Protein AF-A0A371H6E3-F1 (afdb_monomer)

Foldseek 3Di:
DPVVVVCVVVVPPPPPVVVVVVVVQLVVQLVVPDDPPDPPSVVVSVVSVVCQQQPQDPVVRGGVVVVVVVVVVVVVVVVVVVVVVVVVVPPDPDDDDAQFWKWFWDPDFDPDVDDGDTDTDDTWGFHDADPVQWTWTADPVPRDIDIDGNVRIDGDDPDPPPPCPPDDDDDPDPPDDDDPDDDDDDDDDDDDD

Radius of gyration: 34.65 Å; Cα contacts (8 Å, |Δi|>4): 147; chains: 1; bounding box: 83×42×97 Å

Nearest PDB structures (foldseek):
  7nzd-assembly1_AAA  TM=5.958E-01  e=3.629E-02  Homo sapiens
  2fpf-assembly1_A  TM=6.663E-01  e=1.618E-01  Rattus norvegicus
  7nyk-assembly1_AAA  TM=6.370E-01  e=1.428E-01  Homo sapiens
  7nyn-assembly1_AAA  TM=6.239E-01  e=1.520E-01  Homo sapiens
  2fpe-assembly1_B  TM=6.341E-01  e=2.833E-01  Rattus norvegicus

Solvent-accessible surface area (backbone atoms only — not comparable to full-atom values): 12324 Å² total; per-residue (Å²): 141,62,77,70,66,78,54,48,63,71,73,65,66,54,58,69,65,58,57,52,52,49,52,54,51,52,50,54,48,42,62,72,70,53,54,98,89,57,89,58,58,76,68,47,45,58,54,39,54,49,51,58,32,64,37,70,37,81,95,74,77,44,20,63,49,56,53,53,53,51,53,52,49,53,51,50,51,53,50,53,49,52,54,48,53,54,49,61,71,63,59,78,83,77,84,82,55,72,71,39,45,27,24,39,58,55,82,78,76,75,93,55,104,57,81,94,72,88,48,66,46,73,74,24,33,28,68,44,78,47,97,88,46,39,33,30,35,28,37,82,89,74,70,50,72,51,79,42,55,52,86,48,48,41,83,54,76,83,71,87,70,77,77,82,64,87,88,73,92,76,81,81,76,80,76,76,82,77,79,82,75,78,79,84,82,83,76,84,81,80,82,90,130

Mean predicted aligned error: 18.15 Å

Secondary structure (DSSP, 8-state):
--HHHHSHHHHH-S-HHHHHHHHHHHHHHHHHH--TT---HHHHHHHHHHHHHHS-BTTTTB-HHHHHHHHHHHHHHHHHHHHHHHHHHH-------TT-EEEEE-------SS-----EEEEEEEEEE-TTSEEEEE-TTT--EEEEEGGGEEE----------TT--------PPPP-PPPP-PPPPPPP-

Sequence (193 aa):
MEWYIELLPLIILKPIGQAEVFNREIKKLLQKMANPNRNDWSRLLDDALWAHRTAYQTPLGMSPYQILCLEAYENFQIYKEKVKHFHDSRILRKEFKIGQKVLLFRSRLRLIASKLRSKWDEPFIVTNIFPYGVVEVRDEANNHMFKVNRHQLKPYHEVPILRLNEGKVEIIILMEPVILEDPPKEVPESPNA

InterPro domains:
  IPR012337 Ribonuclease H-like superfamily [SSF53098] (17-69)
  IPR036397 Ribonuclease H superfamily [G3DSA:3.30.420.10] (16-93)

Structure (mmCIF, N/CA/C/O backbone):
data_AF-A0A371H6E3-F1
#
_entry.id   AF-A0A371H6E3-F1
#
loop_
_atom_site.group_PDB
_atom_site.id
_atom_site.type_symbol
_atom_site.label_atom_id
_atom_site.label_alt_id
_atom_site.labe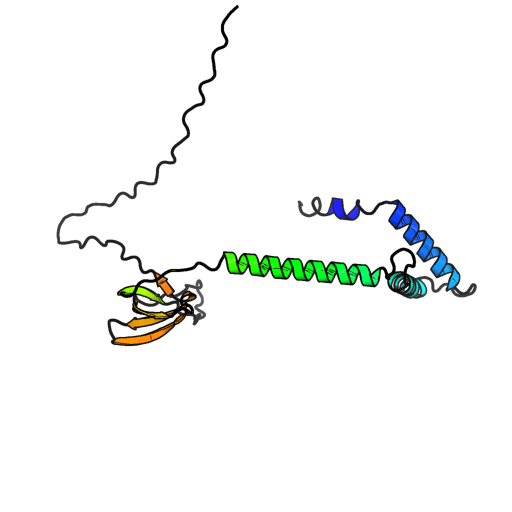l_comp_id
_atom_site.label_asym_id
_atom_site.label_entity_id
_atom_site.label_seq_id
_atom_site.pdbx_PDB_ins_code
_atom_site.Cartn_x
_atom_site.Cartn_y
_atom_site.Cartn_z
_atom_site.occupancy
_atom_site.B_iso_or_equiv
_atom_site.auth_seq_id
_atom_site.auth_comp_id
_atom_site.auth_asym_id
_atom_site.auth_atom_id
_atom_site.pdbx_PDB_model_num
ATOM 1 N N . MET A 1 1 ? 8.483 26.664 -6.022 1.00 42.75 1 MET A N 1
ATOM 2 C CA . MET A 1 1 ? 9.480 26.260 -7.039 1.00 42.75 1 MET A CA 1
ATOM 3 C C . MET A 1 1 ? 10.533 25.381 -6.365 1.00 42.75 1 MET A C 1
ATOM 5 O O . MET A 1 1 ? 11.704 25.713 -6.383 1.00 42.75 1 MET A O 1
ATOM 9 N N . GLU A 1 2 ? 10.116 24.283 -5.726 1.00 40.44 2 GLU A N 1
ATOM 10 C CA . GLU A 1 2 ? 11.026 23.413 -4.945 1.00 40.44 2 GLU A CA 1
ATOM 11 C C . GLU A 1 2 ? 10.972 21.948 -5.410 1.00 40.44 2 GLU A C 1
ATOM 13 O O . GLU A 1 2 ? 11.951 21.224 -5.302 1.00 40.44 2 GLU A O 1
ATOM 18 N N . TRP A 1 3 ? 9.901 21.548 -6.102 1.00 35.22 3 TRP A N 1
ATOM 19 C CA . TRP A 1 3 ? 9.760 20.217 -6.706 1.00 35.22 3 TRP A CA 1
ATOM 20 C C . TRP A 1 3 ? 10.722 19.932 -7.873 1.00 35.22 3 TRP A C 1
ATOM 22 O O . TRP A 1 3 ? 10.928 18.778 -8.233 1.00 35.22 3 TRP A O 1
ATOM 32 N N . TYR A 1 4 ? 11.322 20.964 -8.477 1.00 36.75 4 TYR A N 1
ATOM 33 C CA . TYR A 1 4 ? 12.240 20.790 -9.612 1.00 36.75 4 TYR A CA 1
ATOM 34 C C . TYR A 1 4 ? 13.654 20.370 -9.169 1.00 36.75 4 TYR A C 1
ATOM 36 O O . TYR A 1 4 ? 14.405 19.827 -9.973 1.00 36.75 4 TYR A O 1
ATOM 44 N N . ILE A 1 5 ? 14.013 20.577 -7.894 1.00 49.16 5 ILE A N 1
ATOM 45 C CA . ILE A 1 5 ? 15.354 20.272 -7.368 1.00 49.16 5 ILE A CA 1
ATOM 46 C C . ILE A 1 5 ? 15.449 18.827 -6.846 1.00 49.16 5 ILE A C 1
ATOM 48 O O . ILE A 1 5 ? 16.497 18.204 -6.995 1.00 49.16 5 ILE A O 1
ATOM 52 N N . GLU A 1 6 ? 14.356 18.231 -6.354 1.00 47.38 6 GLU A N 1
ATOM 53 C CA . GLU A 1 6 ? 14.361 16.846 -5.840 1.00 47.38 6 GLU A CA 1
ATOM 54 C C . GLU A 1 6 ? 14.363 15.758 -6.931 1.00 47.38 6 GLU A C 1
ATOM 56 O O . GLU A 1 6 ? 14.744 14.620 -6.664 1.00 47.38 6 GLU A O 1
ATOM 61 N N . LEU A 1 7 ? 14.000 16.090 -8.176 1.00 45.84 7 LEU A N 1
ATOM 62 C CA . LEU A 1 7 ? 13.995 15.139 -9.303 1.00 45.84 7 LEU A CA 1
ATOM 63 C C . LEU A 1 7 ? 15.216 15.260 -10.232 1.00 45.84 7 LEU A C 1
ATOM 65 O O . LEU A 1 7 ? 15.456 14.375 -11.055 1.00 45.84 7 LEU A O 1
ATOM 69 N N . LEU A 1 8 ? 16.025 16.313 -10.082 1.00 46.25 8 LEU A N 1
ATOM 70 C CA . LEU A 1 8 ? 17.258 16.523 -10.851 1.00 46.25 8 LEU A CA 1
ATOM 71 C C . LEU A 1 8 ? 18.334 15.427 -10.658 1.00 46.25 8 LEU A C 1
ATOM 73 O O . LEU A 1 8 ? 18.997 15.090 -11.644 1.00 46.25 8 LEU A O 1
ATOM 77 N N . PRO A 1 9 ? 18.491 14.789 -9.480 1.00 43.97 9 PRO A N 1
ATOM 78 C CA . PRO A 1 9 ? 19.454 13.700 -9.315 1.00 43.97 9 PRO A CA 1
ATOM 79 C C . PRO A 1 9 ? 19.118 12.452 -10.143 1.00 43.97 9 PRO A C 1
ATOM 81 O O . PRO A 1 9 ? 20.028 11.755 -10.579 1.00 43.97 9 PRO A O 1
ATOM 84 N N . LEU A 1 10 ? 17.836 12.179 -10.419 1.00 42.72 10 LEU A N 1
ATOM 85 C CA . LEU A 1 10 ? 17.410 10.980 -11.157 1.00 42.72 10 LEU A CA 1
ATOM 86 C C . LEU A 1 10 ? 17.619 11.089 -12.674 1.00 42.72 10 LEU A C 1
ATOM 88 O O . LEU A 1 10 ? 17.779 10.071 -13.343 1.00 42.72 10 LEU A O 1
ATOM 92 N N . ILE A 1 11 ? 17.671 12.305 -13.223 1.00 46.91 11 ILE A N 1
ATOM 93 C CA . ILE A 1 11 ? 17.929 12.524 -14.657 1.00 46.91 11 ILE A CA 1
ATOM 94 C C . ILE A 1 11 ? 19.441 12.537 -14.950 1.00 46.91 11 ILE A C 1
ATOM 96 O O . ILE A 1 11 ? 19.859 12.131 -16.033 1.00 46.91 11 ILE A O 1
ATOM 100 N N . ILE A 1 12 ? 20.271 12.932 -13.974 1.00 43.47 12 ILE A N 1
ATOM 101 C CA . ILE A 1 12 ? 21.736 13.033 -14.120 1.00 43.47 12 ILE A CA 1
ATOM 102 C C . ILE A 1 12 ? 22.462 11.722 -13.740 1.00 43.47 12 ILE A C 1
ATOM 104 O O . ILE A 1 12 ? 23.570 11.479 -14.213 1.00 43.47 12 ILE A O 1
ATOM 108 N N . LEU A 1 13 ? 21.842 10.823 -12.963 1.00 46.59 13 LEU A N 1
ATOM 109 C CA . LEU A 1 13 ? 22.439 9.538 -12.547 1.00 46.59 13 LEU A CA 1
ATOM 110 C C . LEU A 1 13 ? 22.361 8.403 -13.576 1.00 46.59 13 LEU A C 1
ATOM 112 O O . LEU A 1 13 ? 22.720 7.268 -13.261 1.00 46.59 13 LEU A O 1
ATOM 116 N N . LYS A 1 14 ? 21.949 8.664 -14.819 1.00 54.19 14 LYS A N 1
ATOM 117 C CA . LYS A 1 14 ? 22.221 7.702 -15.889 1.00 54.19 14 LYS A CA 1
ATOM 118 C C . LYS A 1 14 ? 23.691 7.885 -16.278 1.00 54.19 14 LYS A C 1
ATOM 120 O O . LYS A 1 14 ? 24.030 8.974 -16.738 1.00 54.19 14 LYS A O 1
ATOM 125 N N . PRO A 1 15 ? 24.580 6.884 -16.106 1.00 60.12 15 PRO A N 1
ATOM 126 C CA . PRO A 1 15 ? 25.972 7.041 -16.509 1.00 60.12 15 PRO A CA 1
ATOM 127 C C . PRO A 1 15 ? 25.988 7.469 -17.974 1.00 60.12 15 PRO A C 1
ATOM 129 O O . PRO A 1 15 ? 25.375 6.795 -18.802 1.00 60.12 15 PRO A O 1
ATOM 132 N N . ILE A 1 16 ? 26.644 8.583 -18.297 1.00 63.16 16 ILE A N 1
ATOM 133 C CA . ILE A 1 16 ? 26.666 9.160 -19.654 1.00 63.16 16 ILE A CA 1
ATOM 134 C C . ILE A 1 16 ? 27.018 8.087 -20.704 1.00 63.16 16 ILE A C 1
ATOM 136 O O . ILE A 1 16 ? 26.371 7.993 -21.748 1.00 63.16 16 ILE A O 1
ATOM 140 N N . GLY A 1 17 ? 27.918 7.162 -20.354 1.00 75.12 17 GLY A N 1
ATOM 141 C CA . GLY A 1 17 ? 28.285 6.023 -21.198 1.00 75.12 17 GLY A CA 1
ATOM 142 C C . GLY A 1 17 ? 27.145 5.043 -21.521 1.00 75.12 17 GLY A C 1
ATOM 143 O O . GLY A 1 17 ? 27.135 4.464 -22.601 1.00 75.12 17 GLY A O 1
ATOM 144 N N . GLN A 1 18 ? 26.145 4.869 -20.652 1.00 73.75 18 GLN A N 1
ATOM 145 C CA . GLN A 1 18 ? 24.987 4.004 -20.933 1.00 73.75 18 GLN A CA 1
ATOM 146 C C . GLN A 1 18 ? 24.097 4.594 -22.034 1.00 73.75 18 GLN A C 1
ATOM 148 O O . GLN A 1 18 ? 23.620 3.869 -22.907 1.00 73.75 18 GLN A O 1
ATOM 153 N N . ALA A 1 19 ? 23.892 5.915 -22.025 1.00 76.75 19 ALA A N 1
ATOM 154 C CA . ALA A 1 19 ? 23.144 6.598 -23.079 1.00 76.75 19 ALA A CA 1
ATOM 155 C C . ALA A 1 19 ? 23.901 6.564 -24.418 1.00 76.75 19 ALA A C 1
ATOM 157 O O . ALA A 1 19 ? 23.299 6.321 -25.463 1.00 76.75 19 ALA A O 1
ATOM 158 N N . GLU A 1 20 ? 25.225 6.730 -24.392 1.00 83.31 20 GLU A N 1
ATOM 159 C CA . GLU A 1 20 ? 26.077 6.621 -25.582 1.00 83.31 20 GLU A CA 1
ATOM 160 C C . GLU A 1 20 ? 26.064 5.211 -26.191 1.00 83.31 20 GLU A C 1
ATOM 162 O O . GLU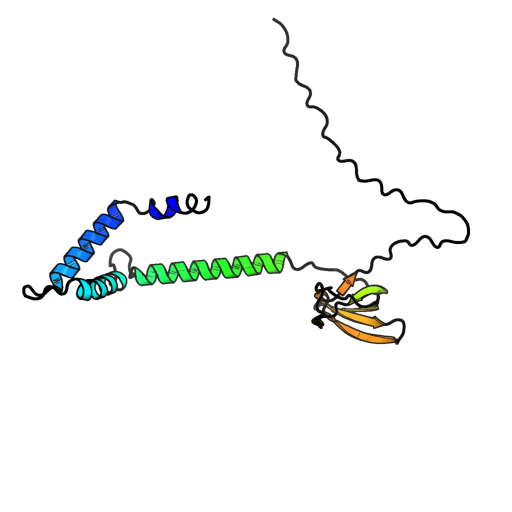 A 1 20 ? 25.922 5.057 -27.410 1.00 83.31 20 GLU A O 1
ATOM 167 N N . VAL A 1 21 ? 26.162 4.169 -25.357 1.00 82.38 21 VAL A N 1
ATOM 168 C CA . VAL A 1 21 ? 26.091 2.767 -25.798 1.00 82.38 21 VAL A CA 1
ATOM 169 C C . VAL A 1 21 ? 24.724 2.459 -26.406 1.00 82.38 21 VAL A C 1
ATOM 171 O O . VAL A 1 21 ? 24.672 1.918 -27.513 1.00 82.38 21 VAL A O 1
ATOM 174 N N . PHE A 1 22 ? 23.638 2.879 -25.752 1.00 82.62 22 PHE A N 1
ATOM 175 C CA . PHE A 1 22 ? 22.279 2.730 -26.271 1.00 82.62 22 PHE A CA 1
ATOM 176 C C . PHE A 1 22 ? 22.109 3.415 -27.635 1.00 82.62 22 PHE A C 1
ATOM 178 O O . PHE A 1 22 ? 21.660 2.791 -28.595 1.00 82.62 22 PHE A O 1
ATOM 185 N N . ASN A 1 23 ? 22.554 4.667 -27.771 1.00 85.38 23 ASN A N 1
ATOM 186 C CA . ASN A 1 23 ? 22.469 5.407 -29.033 1.00 85.38 23 ASN A CA 1
ATOM 187 C C . ASN A 1 23 ? 23.247 4.711 -30.161 1.00 85.38 23 ASN A C 1
ATOM 189 O O . ASN A 1 23 ? 22.785 4.651 -31.304 1.00 85.38 23 ASN A O 1
ATOM 193 N N . ARG A 1 24 ? 24.414 4.136 -29.850 1.00 86.88 24 ARG A N 1
ATOM 194 C CA . ARG A 1 24 ? 25.214 3.357 -30.805 1.00 86.88 24 ARG A CA 1
ATOM 195 C C . ARG A 1 24 ? 24.507 2.070 -31.239 1.00 86.88 24 ARG A C 1
ATOM 197 O O . ARG A 1 24 ? 24.601 1.701 -32.409 1.00 86.88 24 ARG A O 1
ATOM 204 N N . GLU A 1 25 ? 23.826 1.383 -30.329 1.00 86.44 25 GLU A N 1
ATOM 205 C CA . GLU A 1 25 ? 23.063 0.163 -30.624 1.00 86.44 25 GLU A CA 1
ATOM 206 C C . GLU A 1 25 ? 21.832 0.448 -31.483 1.00 86.44 25 GLU A C 1
ATOM 208 O O . GLU A 1 25 ? 21.652 -0.198 -32.518 1.00 86.44 25 GLU A O 1
ATOM 213 N N . ILE A 1 26 ? 21.047 1.467 -31.125 1.00 85.12 26 ILE A N 1
ATOM 214 C CA . ILE A 1 26 ? 19.881 1.892 -31.907 1.00 85.12 26 ILE A CA 1
ATOM 215 C C . ILE A 1 26 ? 20.302 2.336 -33.310 1.00 85.12 26 ILE A C 1
ATOM 217 O O . ILE A 1 26 ? 19.687 1.922 -34.290 1.00 85.12 26 ILE A O 1
ATOM 221 N N . LYS A 1 27 ? 21.405 3.084 -33.447 1.00 85.12 27 LYS A N 1
ATOM 222 C CA . LYS A 1 27 ? 21.941 3.473 -34.761 1.00 85.12 27 LYS A CA 1
ATOM 223 C C . LYS A 1 27 ? 22.299 2.260 -35.626 1.00 85.12 27 LYS A C 1
ATOM 225 O O . LYS A 1 27 ? 21.951 2.235 -36.803 1.00 85.12 27 LYS A O 1
ATOM 230 N N . LYS A 1 28 ? 22.964 1.247 -35.057 1.00 87.69 28 LYS A N 1
ATOM 231 C CA . LYS A 1 28 ? 23.302 0.003 -35.776 1.00 87.69 28 LYS A CA 1
ATOM 232 C C . LYS A 1 28 ? 22.054 -0.766 -36.204 1.00 87.69 28 LYS A C 1
ATOM 234 O O . LYS A 1 28 ? 22.026 -1.324 -37.296 1.00 87.69 28 LYS A O 1
ATOM 239 N N . LEU A 1 29 ? 21.039 -0.814 -35.345 1.00 86.69 29 LEU A N 1
ATOM 240 C CA . LEU A 1 29 ? 19.787 -1.509 -35.622 1.00 86.69 29 LEU A CA 1
ATOM 241 C C . LEU A 1 29 ? 18.997 -0.804 -36.734 1.00 86.69 29 LEU A C 1
ATOM 243 O O . LEU A 1 29 ? 18.584 -1.445 -37.696 1.00 86.69 29 LEU A O 1
ATOM 247 N N . LEU A 1 30 ? 18.895 0.523 -36.662 1.00 83.94 30 LEU A N 1
ATOM 248 C CA . LEU A 1 30 ? 18.299 1.357 -37.704 1.00 83.94 30 LEU A CA 1
ATOM 249 C C . LEU A 1 30 ? 19.007 1.191 -39.051 1.00 83.94 30 LEU A C 1
ATOM 251 O O . LEU A 1 30 ? 18.343 1.016 -40.064 1.00 83.94 30 LEU A O 1
ATOM 255 N N . GLN A 1 31 ? 20.341 1.170 -39.072 1.00 85.19 31 GLN A N 1
ATOM 256 C CA . GLN A 1 31 ? 21.114 0.935 -40.297 1.00 85.19 31 GLN A CA 1
ATOM 257 C C . GLN A 1 31 ? 20.862 -0.445 -40.923 1.00 85.19 31 GLN A C 1
ATOM 259 O O . GLN A 1 31 ? 20.949 -0.573 -42.138 1.00 85.19 31 GLN A O 1
ATOM 264 N N . LYS A 1 32 ? 20.552 -1.471 -40.119 1.00 84.81 32 LYS A N 1
ATOM 265 C CA . LYS A 1 32 ? 20.219 -2.814 -40.624 1.00 84.81 32 LYS A CA 1
ATOM 266 C C . LYS A 1 32 ? 18.808 -2.906 -41.206 1.00 84.81 32 LYS A C 1
ATOM 268 O O . LYS A 1 32 ? 18.581 -3.729 -42.084 1.00 84.81 32 LYS A O 1
ATOM 273 N N . MET A 1 33 ? 17.870 -2.113 -40.693 1.00 80.56 33 MET A N 1
ATOM 274 C CA . MET A 1 33 ? 16.459 -2.148 -41.103 1.00 80.56 33 MET A CA 1
ATOM 275 C C . MET A 1 33 ? 16.121 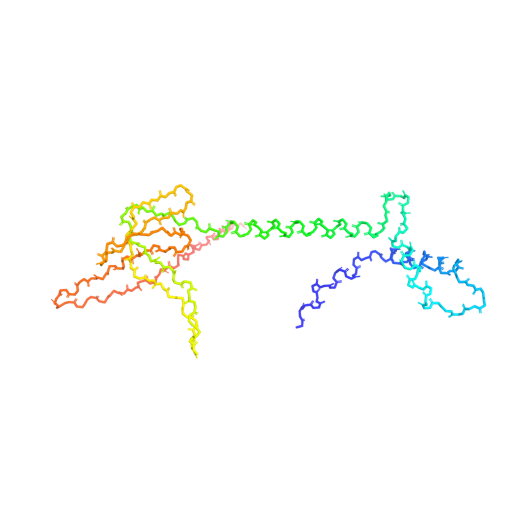-1.105 -42.171 1.00 80.56 33 MET A C 1
ATOM 277 O O . MET A 1 33 ? 15.141 -1.259 -42.898 1.00 80.56 33 MET A O 1
ATOM 281 N N . ALA A 1 34 ? 16.924 -0.048 -42.285 1.00 77.19 34 ALA A N 1
ATOM 282 C CA . ALA A 1 34 ? 16.756 0.975 -43.300 1.00 77.19 34 ALA A CA 1
ATOM 283 C C . ALA A 1 34 ? 17.146 0.445 -44.685 1.00 77.19 34 ALA A C 1
ATOM 285 O O . ALA A 1 34 ? 18.268 -0.002 -44.919 1.00 77.19 34 ALA A O 1
ATOM 286 N N . ASN A 1 35 ? 16.206 0.532 -45.623 1.00 68.56 35 ASN A N 1
ATOM 287 C CA . ASN A 1 35 ? 16.466 0.293 -47.036 1.00 68.56 35 ASN A CA 1
ATOM 288 C C . ASN A 1 35 ? 17.171 1.534 -47.628 1.00 68.56 35 ASN A C 1
ATOM 290 O O . ASN A 1 35 ? 16.691 2.644 -47.386 1.00 68.56 35 ASN A O 1
ATOM 294 N N . PRO A 1 36 ? 18.248 1.390 -48.427 1.00 63.28 36 PRO A N 1
ATOM 295 C CA . PRO A 1 36 ? 18.984 2.517 -49.011 1.00 63.28 36 PRO A CA 1
ATOM 296 C C . PRO A 1 36 ? 18.137 3.534 -49.800 1.00 63.28 36 PRO A C 1
ATOM 298 O O . PRO A 1 36 ? 18.599 4.650 -50.006 1.00 63.28 36 PRO A O 1
ATOM 301 N N . ASN A 1 37 ? 16.914 3.187 -50.225 1.00 61.03 37 ASN A N 1
ATOM 302 C CA . ASN A 1 37 ? 16.070 4.043 -51.069 1.00 61.03 37 ASN A CA 1
ATOM 303 C C . ASN A 1 37 ? 14.817 4.633 -50.372 1.00 61.03 37 ASN A C 1
ATOM 305 O O . ASN A 1 37 ? 13.959 5.206 -51.042 1.00 61.03 37 ASN A O 1
ATOM 309 N N . ARG A 1 38 ? 14.654 4.486 -49.044 1.00 61.00 38 ARG A N 1
ATOM 310 C CA . ARG A 1 38 ? 13.501 5.037 -48.291 1.00 61.00 38 ARG A CA 1
ATOM 311 C C . ARG A 1 38 ? 13.935 5.770 -47.021 1.00 61.00 38 ARG A C 1
ATOM 313 O O . ARG A 1 38 ? 14.524 5.175 -46.128 1.00 61.00 38 ARG A O 1
ATOM 320 N N . ASN A 1 39 ? 13.555 7.042 -46.909 1.00 63.12 39 ASN A N 1
ATOM 321 C CA . ASN A 1 39 ? 13.905 7.942 -45.800 1.00 63.12 39 ASN A CA 1
ATOM 322 C C . ASN A 1 39 ? 12.888 7.943 -44.635 1.00 63.12 39 ASN A C 1
ATOM 324 O O . ASN A 1 39 ? 12.741 8.938 -43.928 1.00 63.12 39 ASN A O 1
ATOM 328 N N . ASP A 1 40 ? 12.215 6.820 -44.379 1.00 73.38 40 ASP A N 1
ATOM 329 C CA . ASP A 1 40 ? 11.172 6.706 -43.345 1.00 73.38 40 ASP A CA 1
ATOM 330 C C . ASP A 1 40 ? 11.754 6.395 -41.943 1.00 73.38 40 ASP A C 1
ATOM 332 O O . ASP A 1 40 ? 11.247 5.542 -41.211 1.00 73.38 40 ASP A O 1
ATOM 336 N N . TRP A 1 41 ? 12.829 7.088 -41.545 1.00 76.69 41 TRP A N 1
ATOM 337 C CA . TRP A 1 41 ? 13.561 6.841 -40.290 1.00 76.69 41 TRP A CA 1
ATOM 338 C C . TRP A 1 41 ? 12.685 6.943 -39.040 1.00 76.69 41 TRP A C 1
ATOM 340 O O . TRP A 1 41 ? 12.890 6.197 -38.088 1.00 76.69 41 TRP A O 1
ATOM 350 N N . SER A 1 42 ? 11.688 7.834 -39.052 1.00 80.19 42 SER A N 1
ATOM 351 C CA . SER A 1 42 ? 10.770 8.002 -37.922 1.00 80.19 42 SER A CA 1
ATOM 352 C C . SER A 1 42 ? 9.912 6.763 -37.679 1.00 80.19 42 SER A C 1
ATOM 354 O O . SER A 1 42 ? 9.646 6.446 -36.529 1.00 80.19 42 SER A O 1
ATOM 356 N N . ARG A 1 43 ? 9.489 6.057 -38.737 1.00 81.38 43 ARG A N 1
ATOM 357 C CA . ARG A 1 43 ? 8.652 4.850 -38.606 1.00 81.38 43 ARG A CA 1
ATOM 358 C C . ARG A 1 43 ? 9.485 3.655 -38.149 1.00 81.38 43 ARG A C 1
ATOM 360 O O . ARG A 1 43 ? 9.035 2.866 -37.333 1.00 81.38 43 ARG A O 1
ATOM 367 N N . LEU A 1 44 ? 10.724 3.577 -38.630 1.00 83.00 44 LEU A N 1
ATOM 368 C CA . LEU A 1 44 ? 11.681 2.539 -38.244 1.00 83.00 44 LEU A CA 1
ATOM 369 C C . LEU A 1 44 ? 12.225 2.723 -36.821 1.00 83.00 44 LEU A C 1
ATOM 371 O O . LEU A 1 44 ? 12.723 1.763 -36.237 1.00 83.00 44 LEU A O 1
ATOM 375 N N . LEU A 1 45 ? 12.161 3.937 -36.265 1.00 84.50 45 LEU A N 1
ATOM 376 C CA . LEU A 1 45 ? 12.616 4.214 -34.905 1.00 84.50 45 LEU A CA 1
ATOM 377 C C . LEU A 1 45 ? 11.764 3.492 -33.864 1.00 84.50 45 LEU A C 1
ATOM 379 O O . LEU A 1 45 ? 12.332 2.883 -32.960 1.00 84.50 45 LEU A O 1
ATOM 383 N N . ASP A 1 46 ? 10.441 3.504 -34.011 1.00 84.81 46 ASP A N 1
ATOM 384 C CA . ASP A 1 46 ? 9.545 2.799 -33.091 1.00 84.81 46 ASP A CA 1
ATOM 385 C C . ASP A 1 46 ? 9.794 1.285 -33.127 1.00 84.81 46 ASP A C 1
ATOM 387 O O . ASP A 1 46 ? 9.968 0.659 -32.077 1.00 84.81 46 ASP A O 1
ATOM 391 N N . ASP A 1 47 ? 9.938 0.717 -34.328 1.00 86.25 47 ASP A N 1
ATOM 392 C CA . ASP A 1 47 ? 10.260 -0.700 -34.524 1.00 86.25 47 ASP A CA 1
ATOM 393 C C . ASP A 1 47 ? 11.641 -1.061 -33.946 1.00 86.25 47 ASP A C 1
ATOM 395 O O . ASP A 1 47 ? 11.801 -2.096 -33.296 1.00 86.25 47 ASP A O 1
ATOM 399 N N . ALA A 1 48 ? 12.644 -0.192 -34.116 1.00 86.81 48 ALA A N 1
ATOM 400 C CA . ALA A 1 48 ? 13.984 -0.380 -33.559 1.00 86.81 48 ALA A CA 1
ATOM 401 C C . ALA A 1 48 ? 14.001 -0.324 -32.033 1.00 86.81 48 ALA A C 1
ATOM 403 O O . ALA A 1 48 ? 14.656 -1.141 -31.384 1.00 86.81 48 ALA A O 1
ATOM 404 N N . LEU A 1 49 ? 13.281 0.632 -31.451 1.00 88.06 49 LEU A N 1
ATOM 405 C CA . LEU A 1 49 ? 13.158 0.759 -30.006 1.00 88.06 49 LEU A CA 1
ATOM 406 C C . LEU A 1 49 ? 12.427 -0.446 -29.416 1.00 88.06 49 LEU A C 1
ATOM 408 O O . LEU A 1 49 ? 12.857 -0.963 -28.385 1.00 88.06 49 LEU A O 1
ATOM 412 N N . TRP A 1 50 ? 11.360 -0.916 -30.065 1.00 88.19 50 TRP A N 1
ATOM 413 C CA . TRP A 1 50 ? 10.650 -2.120 -29.645 1.00 88.19 50 TRP A CA 1
ATOM 414 C C . TRP A 1 50 ? 11.555 -3.350 -29.710 1.00 88.19 50 TRP A C 1
ATOM 416 O O . TRP A 1 50 ? 11.736 -4.028 -28.699 1.00 88.19 50 TRP A O 1
ATOM 426 N N . ALA A 1 51 ? 12.205 -3.578 -30.853 1.00 88.44 51 ALA A N 1
ATOM 427 C CA . ALA A 1 51 ? 13.118 -4.696 -31.045 1.00 88.44 51 ALA A CA 1
ATOM 428 C C . ALA A 1 51 ? 14.267 -4.687 -30.027 1.00 88.44 51 ALA A C 1
ATOM 430 O O . ALA A 1 51 ? 14.577 -5.733 -29.468 1.00 88.44 51 ALA A O 1
ATOM 431 N N . HIS A 1 52 ? 14.867 -3.528 -29.729 1.00 86.88 52 HIS A N 1
ATOM 432 C CA . HIS A 1 52 ? 15.905 -3.409 -28.697 1.00 86.88 52 HIS A CA 1
ATOM 433 C C . HIS A 1 52 ? 15.381 -3.751 -27.296 1.00 86.88 52 HIS A C 1
ATOM 435 O O . HIS A 1 52 ? 16.021 -4.506 -26.566 1.00 86.88 52 HIS A O 1
ATOM 441 N N . ARG A 1 53 ? 14.191 -3.251 -26.935 1.00 86.94 53 ARG A N 1
ATOM 442 C CA . ARG A 1 53 ? 13.570 -3.488 -25.621 1.00 86.94 53 ARG A CA 1
ATOM 443 C C . ARG A 1 53 ? 13.188 -4.947 -25.398 1.00 86.94 53 ARG A C 1
ATOM 445 O O . ARG A 1 53 ? 13.287 -5.427 -24.270 1.00 86.94 53 ARG A O 1
ATOM 452 N N . THR A 1 54 ? 12.731 -5.640 -26.438 1.00 87.69 54 THR A N 1
ATOM 453 C CA . THR A 1 54 ? 12.302 -7.042 -26.345 1.00 87.69 54 THR A CA 1
ATOM 454 C C . THR A 1 54 ? 13.403 -8.035 -26.696 1.00 87.69 54 THR A C 1
ATOM 456 O O . THR A 1 54 ? 13.253 -9.219 -26.402 1.00 87.69 54 THR A O 1
ATOM 459 N N . ALA A 1 55 ? 14.501 -7.585 -27.309 1.00 88.38 55 ALA A N 1
ATOM 460 C CA . ALA A 1 55 ? 15.635 -8.440 -27.621 1.00 88.38 55 ALA A CA 1
ATOM 461 C C . ALA A 1 55 ? 16.242 -9.009 -26.340 1.00 88.38 55 ALA A C 1
ATOM 463 O O . ALA A 1 55 ? 16.512 -8.300 -25.369 1.00 88.38 55 ALA A O 1
ATOM 464 N N . TYR A 1 56 ? 16.475 -10.314 -26.365 1.00 79.25 56 TYR A N 1
ATOM 465 C CA . TYR A 1 56 ? 17.129 -11.005 -25.275 1.00 79.25 56 TYR A CA 1
ATOM 466 C C . TYR A 1 56 ? 18.600 -10.603 -25.231 1.00 79.25 56 TYR A C 1
ATOM 468 O O . TYR A 1 56 ? 19.321 -10.747 -26.221 1.00 79.25 56 TYR A O 1
ATOM 476 N N . GLN A 1 57 ? 19.057 -10.098 -24.091 1.00 81.06 57 GLN A N 1
ATOM 477 C CA . GLN A 1 57 ? 20.462 -9.774 -23.908 1.00 81.06 57 GLN A CA 1
ATOM 478 C C . GLN A 1 57 ? 21.170 -10.982 -23.303 1.00 81.06 57 GLN A C 1
ATOM 480 O O . GLN A 1 57 ? 20.999 -11.298 -22.129 1.00 81.06 57 GLN A O 1
ATOM 485 N N . THR A 1 58 ? 21.996 -11.654 -24.108 1.00 69.75 58 THR A N 1
ATOM 486 C CA . THR A 1 58 ? 22.785 -12.831 -23.702 1.00 69.75 58 THR A CA 1
ATOM 487 C C . THR A 1 58 ? 23.594 -12.635 -22.410 1.00 69.75 58 THR A C 1
ATOM 489 O O . THR A 1 58 ? 23.628 -13.574 -21.620 1.00 69.75 58 THR A O 1
ATOM 492 N N . PRO A 1 59 ? 24.198 -11.458 -22.127 1.00 78.12 59 PRO A N 1
ATOM 493 C CA . PRO A 1 59 ? 24.934 -11.247 -20.876 1.00 78.12 59 PRO A CA 1
ATOM 494 C C . PRO A 1 59 ? 24.050 -11.212 -19.623 1.00 78.12 59 PRO A C 1
ATOM 496 O O . PRO A 1 59 ? 24.527 -11.539 -18.542 1.00 78.12 59 PRO A O 1
ATOM 499 N N . LEU A 1 60 ? 22.786 -10.797 -19.758 1.00 74.25 60 LEU A N 1
ATOM 500 C CA . LEU A 1 60 ? 21.848 -10.629 -18.641 1.00 74.25 60 LEU A CA 1
ATOM 501 C C . LEU A 1 60 ? 20.822 -11.763 -18.546 1.00 74.25 60 LEU A C 1
ATOM 503 O O . LEU A 1 60 ? 20.102 -11.854 -17.559 1.00 74.25 60 LEU A O 1
ATOM 507 N N . GLY A 1 61 ? 20.728 -12.617 -19.568 1.00 85.44 61 GLY A N 1
ATOM 508 C CA . GLY A 1 61 ? 19.756 -13.706 -19.602 1.00 85.44 61 GLY A CA 1
ATOM 509 C C . GLY A 1 61 ? 18.297 -13.234 -19.598 1.00 85.44 61 GLY A C 1
ATOM 510 O O . GLY A 1 61 ? 17.423 -14.009 -19.235 1.00 85.44 61 GLY A O 1
ATOM 511 N N . MET A 1 62 ? 18.022 -11.976 -19.960 1.00 86.94 62 MET A N 1
ATOM 512 C CA . MET A 1 62 ? 16.677 -11.391 -20.042 1.00 86.94 62 MET A CA 1
ATOM 513 C C . MET A 1 62 ? 16.660 -10.236 -21.048 1.00 86.94 62 MET A C 1
ATOM 515 O O . MET A 1 62 ? 17.710 -9.730 -21.455 1.00 86.94 62 MET A O 1
ATOM 519 N N . SER A 1 63 ? 15.467 -9.805 -21.459 1.00 89.81 63 SER A N 1
ATOM 520 C CA . SER A 1 63 ? 15.302 -8.562 -22.217 1.00 89.81 63 SER A CA 1
ATOM 521 C C . SER A 1 63 ? 15.178 -7.341 -21.291 1.00 89.81 63 SER A C 1
ATOM 523 O O . SER A 1 63 ? 14.663 -7.464 -20.176 1.00 89.81 63 SER A O 1
ATOM 525 N N . PRO A 1 64 ? 15.584 -6.137 -21.739 1.00 87.69 64 PRO A N 1
ATOM 526 C CA . PRO A 1 64 ? 15.392 -4.904 -20.973 1.00 87.69 64 PRO A CA 1
ATOM 527 C C . PRO A 1 64 ? 13.941 -4.681 -20.526 1.00 87.69 64 PRO A C 1
ATOM 529 O O . PRO A 1 64 ? 13.698 -4.214 -19.417 1.00 87.69 64 PRO A O 1
ATOM 532 N N . TYR A 1 65 ? 12.967 -5.052 -21.364 1.00 86.88 65 TYR A N 1
ATOM 533 C CA . TYR A 1 65 ? 11.547 -4.989 -21.017 1.00 86.88 65 TYR A CA 1
ATOM 534 C C . TYR A 1 65 ? 11.196 -5.894 -19.827 1.00 86.88 65 TYR A C 1
ATOM 536 O O . TYR A 1 65 ? 10.499 -5.459 -18.914 1.00 86.88 65 TYR A O 1
ATOM 544 N N . GLN A 1 66 ? 11.705 -7.129 -19.801 1.00 90.44 66 GLN A N 1
ATOM 545 C CA . GLN A 1 66 ? 11.447 -8.066 -18.703 1.00 90.44 66 GLN A CA 1
ATOM 546 C C . GLN A 1 66 ? 11.999 -7.552 -17.371 1.00 90.44 66 GLN A C 1
ATOM 548 O O . GLN A 1 66 ? 11.306 -7.642 -16.362 1.00 90.44 66 GLN A O 1
ATOM 553 N N . ILE A 1 67 ? 13.198 -6.963 -17.379 1.00 89.31 67 ILE A N 1
ATOM 554 C CA . ILE A 1 67 ? 13.818 -6.377 -16.181 1.00 89.31 67 ILE A CA 1
ATOM 555 C C . ILE A 1 67 ? 12.929 -5.264 -15.613 1.00 89.31 67 ILE A C 1
ATOM 557 O O . ILE A 1 67 ? 12.597 -5.287 -14.431 1.00 89.31 67 ILE A O 1
ATOM 561 N N . LEU A 1 68 ? 12.474 -4.338 -16.464 1.00 89.12 68 LEU A N 1
ATOM 562 C CA . LEU A 1 68 ? 11.590 -3.244 -16.049 1.00 89.12 68 LEU A CA 1
ATOM 563 C C . LEU A 1 68 ? 10.259 -3.754 -15.483 1.00 89.12 68 LEU A C 1
ATOM 565 O O . LEU A 1 68 ? 9.751 -3.213 -14.503 1.00 89.12 68 LEU A O 1
ATOM 569 N N . CYS A 1 69 ? 9.681 -4.796 -16.088 1.00 91.19 69 CYS A N 1
ATOM 570 C CA . CYS A 1 69 ? 8.448 -5.397 -15.586 1.00 91.19 69 CYS A CA 1
ATOM 571 C C . CYS A 1 69 ? 8.636 -6.045 -14.209 1.00 91.19 69 CYS A C 1
ATOM 573 O O . CYS A 1 69 ? 7.764 -5.894 -13.352 1.00 91.19 69 CYS A O 1
ATOM 575 N N . LEU A 1 70 ? 9.749 -6.750 -13.994 1.00 92.19 70 LEU A N 1
ATOM 576 C CA . LEU A 1 70 ? 10.065 -7.376 -12.710 1.00 92.19 70 LEU A CA 1
ATOM 577 C C . LEU A 1 70 ? 10.267 -6.320 -11.622 1.00 92.19 70 LEU A C 1
ATOM 579 O O . LEU A 1 70 ? 9.618 -6.394 -10.583 1.00 92.19 70 LEU A O 1
ATOM 583 N N . GLU A 1 71 ? 11.061 -5.287 -11.899 1.00 92.81 71 GLU A N 1
ATOM 584 C CA . GLU A 1 71 ? 11.307 -4.189 -10.961 1.00 92.81 71 GLU A CA 1
ATOM 585 C C . GLU A 1 71 ? 10.008 -3.449 -10.597 1.00 92.81 71 GLU A C 1
ATOM 587 O O . GLU A 1 71 ? 9.730 -3.183 -9.426 1.00 92.81 71 GLU A O 1
ATOM 592 N N . ALA A 1 72 ? 9.153 -3.157 -11.584 1.00 92.25 72 ALA A N 1
ATOM 593 C CA . ALA A 1 72 ? 7.851 -2.540 -11.336 1.00 92.25 72 ALA A CA 1
ATOM 594 C C . ALA A 1 72 ? 6.948 -3.424 -10.460 1.00 92.25 72 ALA A C 1
ATOM 596 O O . ALA A 1 72 ? 6.245 -2.919 -9.580 1.00 92.25 72 ALA A O 1
ATOM 597 N N . TYR A 1 73 ? 6.970 -4.740 -10.681 1.00 94.50 73 TYR A N 1
ATOM 598 C CA . TYR A 1 73 ? 6.200 -5.693 -9.891 1.00 94.50 73 TYR A CA 1
ATOM 599 C C . TYR A 1 73 ? 6.713 -5.794 -8.450 1.00 94.50 73 TYR A C 1
ATOM 601 O O . TYR A 1 73 ? 5.912 -5.733 -7.517 1.00 94.50 73 TYR A O 1
ATOM 609 N N . GLU A 1 74 ? 8.026 -5.883 -8.247 1.00 92.75 74 GLU A N 1
ATOM 610 C CA . GLU A 1 74 ? 8.650 -5.870 -6.919 1.00 92.75 74 GLU A CA 1
ATOM 611 C C . GLU A 1 74 ? 8.308 -4.582 -6.161 1.00 92.75 74 GLU A C 1
ATOM 613 O O . GLU A 1 74 ? 7.824 -4.632 -5.028 1.00 92.75 74 GLU A O 1
ATOM 618 N N . ASN A 1 75 ? 8.433 -3.427 -6.821 1.00 93.62 75 ASN A N 1
ATOM 619 C CA . ASN A 1 75 ? 8.057 -2.130 -6.259 1.00 93.62 75 ASN A CA 1
ATOM 620 C C . ASN A 1 75 ? 6.575 -2.067 -5.867 1.00 93.62 75 ASN A C 1
ATOM 622 O O . ASN A 1 75 ? 6.228 -1.547 -4.801 1.00 93.62 75 ASN A O 1
ATOM 626 N N . PHE A 1 76 ? 5.690 -2.625 -6.695 1.00 93.69 76 PHE A N 1
ATOM 627 C CA . PHE A 1 76 ? 4.266 -2.720 -6.386 1.00 93.69 76 PHE A CA 1
ATOM 628 C C . PHE A 1 76 ? 4.000 -3.577 -5.139 1.00 93.69 76 PHE A C 1
ATOM 630 O O . PHE A 1 76 ? 3.196 -3.182 -4.288 1.00 93.69 76 PHE A O 1
ATOM 637 N N . GLN A 1 77 ? 4.686 -4.716 -4.991 1.00 94.75 77 GLN A N 1
ATOM 638 C CA . GLN A 1 77 ? 4.552 -5.562 -3.801 1.00 94.75 77 GLN A CA 1
ATOM 639 C C . GLN A 1 77 ? 5.042 -4.842 -2.543 1.00 94.75 77 GLN A C 1
ATOM 641 O O . GLN A 1 77 ? 4.318 -4.806 -1.547 1.00 94.75 77 GLN A O 1
ATOM 646 N N . ILE A 1 78 ? 6.204 -4.184 -2.614 1.00 94.12 78 ILE A N 1
ATOM 647 C CA . ILE A 1 78 ? 6.756 -3.389 -1.508 1.00 94.12 78 ILE A CA 1
ATOM 648 C C . ILE A 1 78 ? 5.775 -2.289 -1.094 1.00 94.12 78 ILE A C 1
ATOM 650 O O . ILE A 1 78 ? 5.522 -2.086 0.094 1.00 94.12 78 ILE A O 1
ATOM 654 N N . TYR A 1 79 ? 5.199 -1.570 -2.059 1.00 91.88 79 TYR A N 1
ATOM 655 C CA . TYR A 1 79 ? 4.203 -0.541 -1.776 1.00 91.88 79 TYR A CA 1
ATOM 656 C C . TYR A 1 79 ? 2.977 -1.127 -1.063 1.00 91.88 79 TYR A C 1
ATOM 658 O O . TYR A 1 79 ? 2.556 -0.610 -0.026 1.00 91.88 79 TYR A O 1
ATOM 666 N N . LYS A 1 80 ? 2.426 -2.230 -1.581 1.00 94.50 80 LYS A N 1
ATOM 667 C CA . LYS A 1 80 ? 1.260 -2.908 -1.001 1.00 94.50 80 LYS A CA 1
ATOM 668 C C . LYS A 1 80 ? 1.528 -3.371 0.431 1.00 94.50 80 LYS A C 1
ATOM 670 O O . LYS A 1 80 ? 0.677 -3.195 1.304 1.00 94.50 80 LYS A O 1
ATOM 675 N N . GLU A 1 81 ? 2.707 -3.928 0.682 1.00 95.56 81 GLU A N 1
ATOM 676 C CA . GLU A 1 81 ? 3.132 -4.366 2.008 1.00 95.56 81 GLU A CA 1
ATOM 677 C C . GLU A 1 81 ? 3.293 -3.189 2.973 1.00 95.56 81 GLU A C 1
ATOM 679 O O . GLU A 1 81 ? 2.745 -3.228 4.075 1.00 95.56 81 GLU A O 1
ATOM 684 N N . LYS A 1 82 ? 3.941 -2.098 2.545 1.00 94.12 82 LYS A N 1
ATOM 685 C CA . LYS A 1 82 ? 4.074 -0.869 3.344 1.00 94.12 82 LYS A CA 1
ATOM 686 C C . LYS A 1 82 ? 2.717 -0.287 3.723 1.00 94.12 82 LYS A C 1
ATOM 688 O O . LYS A 1 82 ? 2.504 0.066 4.883 1.00 94.12 82 LYS A O 1
ATOM 693 N N . VAL A 1 83 ? 1.790 -0.208 2.768 1.00 92.69 83 VAL A N 1
ATOM 694 C CA . VAL A 1 83 ? 0.427 0.281 3.015 1.00 92.69 83 VAL A CA 1
ATOM 695 C C . VAL A 1 83 ? -0.303 -0.623 4.005 1.00 92.69 83 VAL A C 1
ATOM 697 O O . VAL A 1 83 ? -0.922 -0.115 4.940 1.00 92.69 83 VAL A O 1
ATOM 700 N N . LYS A 1 84 ? -0.196 -1.949 3.850 1.00 94.12 84 LYS A N 1
ATOM 701 C CA . LYS A 1 84 ? -0.787 -2.913 4.783 1.00 94.12 84 LYS A CA 1
ATOM 702 C C . LYS A 1 84 ? -0.204 -2.760 6.188 1.00 94.12 84 LYS A C 1
ATOM 704 O O . LYS A 1 84 ? -0.962 -2.580 7.131 1.00 94.12 84 LYS A O 1
ATOM 709 N N . HIS A 1 85 ? 1.120 -2.750 6.323 1.00 91.69 85 HIS A N 1
ATOM 710 C CA . HIS A 1 85 ? 1.804 -2.584 7.606 1.00 91.69 85 HIS A CA 1
ATOM 711 C C . HIS A 1 85 ? 1.401 -1.277 8.296 1.00 91.69 85 HIS A C 1
ATOM 713 O O . HIS A 1 85 ? 1.125 -1.253 9.494 1.00 91.69 85 HIS A O 1
ATOM 719 N N . PHE A 1 86 ? 1.339 -0.181 7.543 1.00 90.62 86 PHE A N 1
ATOM 720 C CA . PHE A 1 86 ? 0.911 1.114 8.053 1.00 90.62 86 PHE A CA 1
ATOM 721 C C . PHE A 1 86 ? -0.554 1.111 8.497 1.00 90.62 86 PHE A C 1
ATOM 723 O O . PHE A 1 86 ? -0.876 1.686 9.538 1.00 90.62 86 PHE A O 1
ATOM 730 N N . HIS A 1 87 ? -1.436 0.464 7.733 1.00 83.88 87 HIS A N 1
ATOM 731 C CA . HIS A 1 87 ? -2.833 0.299 8.113 1.00 83.88 87 HIS A CA 1
ATOM 732 C C . HIS A 1 87 ? -2.951 -0.527 9.394 1.00 83.88 87 HIS A C 1
ATOM 734 O O . HIS A 1 87 ? -3.510 -0.031 10.368 1.00 83.88 87 HIS A O 1
ATOM 740 N N . ASP A 1 88 ? -2.348 -1.717 9.425 1.00 84.50 88 ASP A N 1
ATOM 741 C CA . ASP A 1 88 ? -2.389 -2.659 10.547 1.00 84.50 88 ASP A CA 1
ATOM 742 C C . ASP A 1 88 ? -1.811 -2.036 11.828 1.00 84.50 88 ASP A C 1
ATOM 744 O O . ASP A 1 88 ? -2.395 -2.166 12.905 1.00 84.50 88 ASP A O 1
ATOM 748 N N . SER A 1 89 ? -0.722 -1.270 11.705 1.00 83.25 89 SER A N 1
ATOM 749 C CA . SER A 1 89 ? -0.103 -0.527 12.814 1.00 83.25 89 SER A CA 1
ATOM 750 C C . SER A 1 89 ? -0.988 0.606 13.348 1.00 83.25 89 SER A C 1
ATOM 752 O O . SER A 1 89 ? -0.882 0.981 14.513 1.00 83.25 89 SER A O 1
ATOM 754 N N . ARG A 1 90 ? -1.873 1.170 12.513 1.00 80.12 90 ARG A N 1
ATOM 755 C CA . ARG A 1 90 ? -2.823 2.231 12.895 1.00 80.12 90 ARG A CA 1
ATOM 756 C C . ARG A 1 90 ? -4.158 1.700 13.414 1.00 80.12 90 ARG A C 1
ATOM 758 O O . ARG A 1 90 ? -4.971 2.496 13.894 1.00 80.12 90 ARG A O 1
ATOM 765 N N . ILE A 1 91 ? -4.403 0.389 13.362 1.00 77.00 91 ILE A N 1
ATOM 766 C CA . ILE A 1 91 ? -5.591 -0.218 13.970 1.00 77.00 91 ILE A CA 1
ATOM 767 C C . ILE A 1 91 ? -5.452 -0.126 15.495 1.00 77.00 91 ILE A C 1
ATOM 769 O O . ILE A 1 91 ? -4.849 -0.972 16.153 1.00 77.00 91 ILE A O 1
ATOM 773 N N . LEU A 1 92 ? -6.046 0.916 16.080 1.00 71.50 92 LEU A N 1
ATOM 774 C CA . LEU A 1 92 ? -6.116 1.076 17.530 1.00 71.50 92 LEU A CA 1
ATOM 775 C C . LEU A 1 92 ? -6.915 -0.082 18.150 1.00 71.50 92 LEU A C 1
ATOM 777 O O . LEU A 1 92 ? -8.132 -0.202 17.961 1.00 71.50 92 LEU A O 1
ATOM 781 N N . ARG A 1 93 ? -6.236 -0.917 18.942 1.00 70.88 93 ARG A N 1
ATOM 782 C CA . ARG A 1 93 ? -6.856 -1.978 19.747 1.00 70.88 93 ARG A CA 1
ATOM 783 C C . ARG A 1 93 ? -7.563 -1.353 20.958 1.00 70.88 93 ARG A C 1
ATOM 785 O O . ARG A 1 93 ? -6.992 -1.230 22.030 1.00 70.88 93 ARG A O 1
ATOM 792 N N . LYS A 1 94 ? -8.820 -0.930 20.795 1.00 76.19 94 LYS A N 1
ATOM 793 C CA . LYS A 1 94 ? -9.639 -0.334 21.877 1.00 76.19 94 LYS A CA 1
ATOM 794 C C . LYS A 1 94 ? -10.164 -1.392 22.841 1.00 76.19 94 LYS A C 1
ATOM 796 O O . LYS A 1 94 ? -11.162 -2.032 22.537 1.00 76.19 94 LYS A O 1
ATOM 801 N N . GLU A 1 95 ? -9.469 -1.735 23.914 1.00 80.88 95 GLU A N 1
ATOM 802 C CA . GLU A 1 95 ? -9.975 -2.754 24.854 1.00 80.88 95 GLU A CA 1
ATOM 803 C C . GLU A 1 95 ? -11.194 -2.236 25.615 1.00 80.88 95 GLU A C 1
ATOM 805 O O . GLU A 1 95 ? -11.225 -1.086 26.048 1.00 80.88 95 GLU A O 1
ATOM 810 N N . PHE A 1 96 ? -12.218 -3.081 25.710 1.00 83.19 96 PHE A N 1
ATOM 811 C CA . PHE A 1 96 ? -13.452 -2.787 26.424 1.00 83.19 96 PHE A CA 1
ATOM 812 C C . PHE A 1 96 ? -13.594 -3.767 27.581 1.00 83.19 96 PHE A C 1
ATOM 814 O O . PHE A 1 96 ? -13.083 -4.885 27.518 1.00 83.19 96 PHE A O 1
ATOM 821 N N . LYS A 1 97 ? -14.294 -3.349 28.631 1.00 85.44 97 LYS A N 1
ATOM 822 C CA . LYS A 1 97 ? -14.678 -4.213 29.750 1.00 85.44 97 LYS A CA 1
ATOM 823 C C . LYS A 1 97 ? -16.195 -4.365 29.783 1.00 85.44 97 LYS A C 1
ATOM 825 O O . LYS A 1 97 ? -16.921 -3.461 29.371 1.00 85.44 97 LYS A O 1
ATOM 830 N N . ILE A 1 98 ? -16.672 -5.508 30.269 1.00 87.25 98 ILE A N 1
ATOM 831 C CA . ILE A 1 98 ? -18.104 -5.717 30.523 1.00 87.25 98 ILE A CA 1
ATOM 832 C C . ILE A 1 98 ? -18.573 -4.666 31.541 1.00 87.25 98 ILE A C 1
ATOM 834 O O . ILE A 1 98 ? -17.857 -4.365 32.494 1.00 87.25 98 ILE A O 1
ATOM 838 N N . GLY A 1 99 ? -19.738 -4.066 31.303 1.00 86.44 99 GLY A N 1
ATOM 839 C CA . GLY A 1 99 ? -20.296 -2.974 32.105 1.00 86.44 99 GLY A CA 1
ATOM 840 C C . GLY A 1 99 ? -19.785 -1.573 31.743 1.00 86.44 99 GLY A C 1
ATOM 841 O O . GLY A 1 99 ? -20.277 -0.589 32.286 1.00 86.44 99 GLY A O 1
ATOM 842 N N . GLN A 1 100 ? -18.828 -1.441 30.818 1.00 89.31 100 GLN A N 1
ATOM 843 C CA . GLN A 1 100 ? -18.318 -0.137 30.391 1.00 89.31 100 GLN A CA 1
ATOM 844 C C . GLN A 1 100 ? -19.320 0.593 29.485 1.00 89.31 100 GLN A C 1
ATOM 846 O O . GLN A 1 100 ? -19.891 -0.012 28.574 1.00 89.31 100 GLN A O 1
ATOM 851 N N . LYS A 1 101 ? -19.474 1.909 29.685 1.00 90.25 101 LYS A N 1
ATOM 852 C CA . LYS A 1 101 ? -20.241 2.772 28.779 1.00 90.25 101 LYS A CA 1
ATOM 853 C C . LYS A 1 101 ? -19.448 3.083 27.507 1.00 90.25 101 LYS A C 1
ATOM 855 O O . LYS A 1 101 ? -18.280 3.482 27.559 1.00 90.25 101 LYS A O 1
ATOM 860 N N . VAL A 1 102 ? -20.078 2.914 26.351 1.00 89.75 102 VAL A N 1
ATOM 861 C CA . VAL A 1 102 ? -19.477 3.112 25.028 1.00 89.75 102 VAL A CA 1
ATOM 862 C C . VAL A 1 102 ? -20.422 3.879 24.114 1.00 89.75 102 VAL A C 1
ATOM 864 O O . VAL A 1 102 ? -21.626 3.673 24.133 1.00 89.75 102 VAL A O 1
ATOM 867 N N . LEU A 1 103 ? -19.870 4.755 23.285 1.00 89.56 103 LEU A N 1
ATOM 868 C CA . LEU A 1 103 ? -20.604 5.449 22.233 1.00 89.56 103 LEU A CA 1
ATOM 869 C C . LEU A 1 103 ? -20.529 4.646 20.937 1.00 89.56 103 LEU A C 1
ATOM 871 O O . LEU A 1 103 ? -19.461 4.135 20.582 1.00 89.56 103 LEU A O 1
ATOM 875 N N . LEU A 1 104 ? -21.635 4.603 20.199 1.00 88.81 104 LEU A N 1
ATOM 876 C CA . LEU A 1 104 ? -21.717 3.956 18.892 1.00 88.81 104 LEU A CA 1
ATOM 877 C C . LEU A 1 104 ? -21.611 4.978 17.757 1.00 88.81 104 LEU A C 1
ATOM 879 O O . LEU A 1 104 ? -22.224 6.041 17.790 1.00 88.81 104 LEU A O 1
ATOM 883 N N . PHE A 1 105 ? -20.857 4.652 16.714 1.00 83.75 105 PHE A N 1
ATOM 884 C CA . PHE A 1 105 ? -20.747 5.484 15.520 1.00 83.75 105 PHE A CA 1
ATOM 885 C C . PHE A 1 105 ? -21.935 5.294 14.559 1.00 83.75 105 PHE A C 1
ATOM 887 O O . PHE A 1 105 ? -22.151 4.188 14.055 1.00 83.75 105 PHE A O 1
ATOM 894 N N . ARG A 1 106 ? -22.649 6.375 14.199 1.00 79.25 106 ARG A N 1
ATOM 895 C CA . ARG A 1 106 ? -23.620 6.352 13.088 1.00 79.25 106 ARG A CA 1
ATOM 896 C C . ARG A 1 106 ? -22.918 6.537 11.746 1.00 79.25 106 ARG A C 1
ATOM 898 O O . ARG A 1 106 ? -22.511 7.641 11.398 1.00 79.25 106 ARG A O 1
ATOM 905 N N . SER A 1 107 ? -22.861 5.472 10.947 1.00 65.94 107 SER A N 1
ATOM 906 C CA . SER A 1 107 ? -22.251 5.492 9.608 1.00 65.94 107 SER A CA 1
ATOM 907 C C . SER A 1 107 ? -23.064 6.240 8.547 1.00 65.94 107 SER A C 1
ATOM 909 O O . SER A 1 107 ? -22.506 6.652 7.532 1.00 65.94 107 SER A O 1
ATOM 911 N N . ARG A 1 108 ? -24.375 6.430 8.753 1.00 68.69 108 ARG A N 1
ATOM 912 C CA . ARG A 1 108 ? -25.248 7.116 7.789 1.00 68.69 108 ARG A CA 1
ATOM 913 C C . ARG A 1 108 ? -24.953 8.616 7.778 1.00 68.69 108 ARG A C 1
ATOM 915 O O . ARG A 1 108 ? -25.510 9.375 8.573 1.00 68.69 108 ARG A O 1
ATOM 922 N N . LEU A 1 109 ? -24.089 9.029 6.855 1.00 59.81 109 LEU A N 1
ATOM 923 C CA . LEU A 1 109 ? -23.829 10.431 6.552 1.00 59.81 109 LEU A CA 1
ATOM 924 C C . LEU A 1 109 ? -25.110 11.050 5.979 1.00 59.81 109 LEU A C 1
ATOM 926 O O . LEU A 1 109 ? -25.524 10.733 4.867 1.00 59.81 109 LEU A O 1
ATOM 930 N N . ARG A 1 110 ? -25.765 11.925 6.743 1.00 61.16 110 ARG A N 1
ATOM 931 C CA . ARG A 1 110 ? -26.795 12.803 6.182 1.00 61.16 110 ARG A CA 1
ATOM 932 C C . ARG A 1 110 ? -26.063 13.952 5.499 1.00 61.16 110 ARG A C 1
ATOM 934 O O . ARG A 1 110 ? -25.321 14.667 6.168 1.00 61.16 110 ARG A O 1
ATOM 941 N N . LEU A 1 111 ? -26.252 14.106 4.188 1.00 63.38 111 LEU A N 1
ATOM 942 C CA . LEU A 1 111 ? -25.798 15.281 3.445 1.00 63.38 111 LEU A CA 1
ATOM 943 C C . LEU A 1 111 ? -26.562 16.493 3.990 1.00 63.38 111 LEU A C 1
ATOM 945 O O . LEU A 1 111 ? -27.710 16.736 3.632 1.00 63.38 111 LEU A O 1
ATOM 949 N N . ILE A 1 112 ? -25.959 17.193 4.941 1.00 61.75 112 ILE A N 1
ATOM 950 C CA . ILE A 1 112 ? -26.444 18.477 5.438 1.00 61.75 112 ILE A CA 1
ATOM 951 C C . ILE A 1 112 ? -25.625 19.538 4.701 1.00 61.75 112 ILE A C 1
ATOM 953 O O . ILE A 1 112 ? -24.413 19.382 4.558 1.00 61.75 112 ILE A O 1
ATOM 957 N N . ALA A 1 113 ? -26.261 20.619 4.242 1.00 60.09 113 ALA A N 1
ATOM 958 C CA . ALA A 1 113 ? -25.619 21.730 3.522 1.00 60.09 113 ALA A CA 1
ATOM 959 C C . ALA A 1 113 ? -24.679 22.590 4.405 1.00 60.09 113 ALA A C 1
ATOM 961 O O . ALA A 1 113 ? -24.415 23.754 4.119 1.00 60.09 113 ALA A O 1
ATOM 962 N N . SER A 1 114 ? -24.177 22.026 5.502 1.00 64.81 114 SER A N 1
ATOM 963 C CA . SER A 1 114 ? -23.179 22.604 6.390 1.00 64.81 114 SER A CA 1
ATOM 964 C C . SER A 1 114 ? -22.395 21.472 7.070 1.00 64.81 114 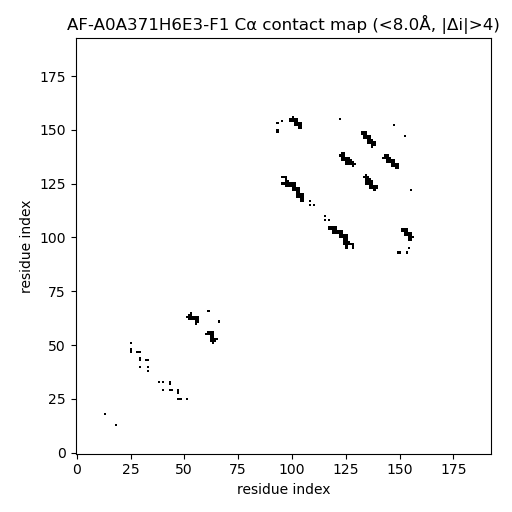SER A C 1
ATOM 966 O O . SER A 1 114 ? -22.947 20.416 7.368 1.00 64.81 114 SER A O 1
ATOM 968 N N . LYS A 1 115 ? -21.080 21.687 7.229 1.00 67.12 115 LYS A N 1
ATOM 969 C CA . LYS A 1 115 ? -20.038 20.838 7.854 1.00 67.12 115 LYS A CA 1
A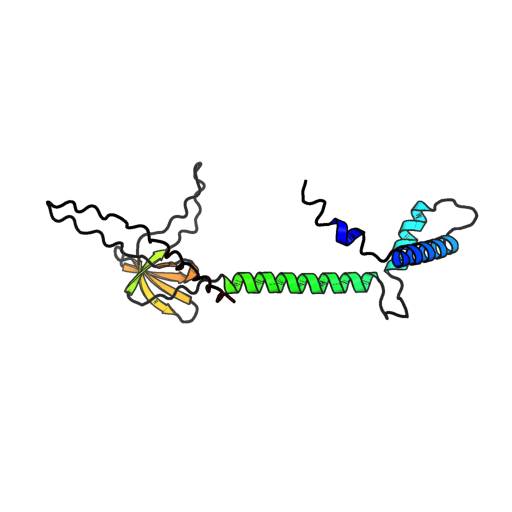TOM 970 C C . LYS A 1 115 ? -20.452 19.411 8.268 1.00 67.12 115 LYS A C 1
ATOM 972 O O . LYS A 1 115 ? -21.202 19.221 9.224 1.00 67.12 115 LYS A O 1
ATOM 977 N N . LEU A 1 116 ? -19.826 18.408 7.645 1.00 60.94 116 LEU A N 1
ATOM 978 C CA . LEU A 1 116 ? -19.946 16.991 8.005 1.00 60.94 116 LEU A CA 1
ATOM 979 C C . LEU A 1 116 ? -19.604 16.775 9.491 1.00 60.94 116 LEU A C 1
ATOM 981 O O . LEU A 1 116 ? -18.440 16.846 9.884 1.00 60.94 116 LEU A O 1
ATOM 985 N N . ARG A 1 117 ? -20.611 16.521 10.334 1.00 57.09 117 ARG A N 1
ATOM 986 C CA . ARG A 1 117 ? -20.401 16.112 11.729 1.00 57.09 117 ARG A CA 1
ATOM 987 C C . ARG A 1 117 ? -20.579 14.602 11.833 1.00 57.09 117 ARG A C 1
ATOM 989 O O . ARG A 1 117 ? -21.646 14.082 11.514 1.00 57.09 117 ARG A O 1
ATOM 996 N N . SER A 1 118 ? -19.547 13.897 12.291 1.00 61.00 118 SER A N 1
ATOM 997 C CA . SER A 1 118 ? -19.677 12.501 12.707 1.00 61.00 118 SER A CA 1
ATOM 998 C C . SER A 1 118 ? -20.573 12.438 13.943 1.00 61.00 118 SER A C 1
ATOM 1000 O O . SER A 1 118 ? -20.268 13.028 14.979 1.00 61.00 118 SER A O 1
ATOM 1002 N N . LYS A 1 119 ? -21.718 11.764 13.821 1.00 74.62 119 LYS A N 1
ATOM 1003 C CA . LYS A 1 119 ? -22.689 11.632 14.908 1.00 74.62 119 LYS A CA 1
ATOM 1004 C C . LYS A 1 119 ? -22.386 10.353 15.692 1.00 74.62 119 LYS A C 1
ATOM 1006 O O . LYS A 1 119 ? -22.458 9.257 15.140 1.00 74.62 119 LYS A O 1
ATOM 1011 N N . TRP A 1 120 ? -22.016 10.515 16.957 1.00 82.94 120 TRP A N 1
ATOM 1012 C CA . TRP A 1 120 ? -21.950 9.429 17.931 1.00 82.94 120 TRP A CA 1
ATOM 1013 C C . TRP A 1 120 ? -23.310 9.335 18.624 1.00 82.94 120 TRP A C 1
ATOM 1015 O O . TRP A 1 120 ? -23.871 10.368 18.991 1.00 82.94 120 TRP A O 1
ATOM 1025 N N . ASP A 1 121 ? -23.849 8.127 18.731 1.00 82.38 121 ASP A N 1
ATOM 1026 C CA . ASP A 1 121 ? -25.069 7.848 19.485 1.00 82.38 121 ASP A CA 1
ATOM 1027 C C . ASP A 1 121 ? -24.786 7.769 20.984 1.00 82.38 121 ASP A C 1
ATOM 1029 O O . ASP A 1 121 ? -23.626 7.703 21.394 1.00 82.38 121 ASP A O 1
ATOM 1033 N N . GLU A 1 122 ? -25.862 7.821 21.769 1.00 82.62 122 GLU A N 1
ATOM 1034 C CA . GLU A 1 122 ? -25.856 7.861 23.233 1.00 82.62 122 GLU A CA 1
ATOM 1035 C C . GLU A 1 122 ? -25.040 6.724 23.878 1.00 82.62 122 GLU A C 1
ATOM 1037 O O . GLU A 1 122 ? -24.685 5.748 23.214 1.00 82.62 122 GLU A O 1
ATOM 1042 N N . PRO A 1 123 ? -24.669 6.854 25.165 1.00 86.44 123 PRO A N 1
ATOM 1043 C CA . PRO A 1 123 ? -23.886 5.838 25.848 1.00 86.44 123 PRO A CA 1
ATOM 1044 C C . PRO A 1 123 ? -24.669 4.532 25.959 1.00 86.44 123 PRO A C 1
ATOM 1046 O O . PRO A 1 123 ? -25.767 4.492 26.501 1.00 86.44 123 PRO A O 1
ATOM 1049 N N . PHE A 1 124 ? -24.056 3.449 25.511 1.00 88.75 124 PHE A N 1
ATOM 1050 C CA . PHE A 1 124 ? -24.570 2.101 25.672 1.00 88.75 124 PHE A CA 1
ATOM 1051 C C . PHE A 1 124 ? -23.686 1.288 26.615 1.00 88.75 124 PHE A C 1
ATOM 1053 O O . PHE A 1 124 ? -22.499 1.575 26.757 1.00 88.75 124 PHE A O 1
ATOM 1060 N N . ILE A 1 125 ? -24.228 0.229 27.211 1.00 90.25 125 ILE A N 1
ATOM 1061 C CA . ILE A 1 125 ? -23.503 -0.625 28.157 1.00 90.25 125 ILE A CA 1
ATOM 1062 C C . ILE A 1 125 ? -23.017 -1.892 27.449 1.00 90.25 125 ILE A C 1
ATOM 1064 O O . ILE A 1 125 ? -23.791 -2.609 26.810 1.00 90.25 125 ILE A O 1
ATOM 1068 N N . VAL A 1 126 ? -21.727 -2.201 27.580 1.00 90.88 126 VAL A N 1
ATOM 1069 C CA . VAL A 1 126 ? -21.155 -3.452 27.064 1.00 90.88 126 VAL A CA 1
ATOM 1070 C C . VAL A 1 126 ? -21.635 -4.634 27.906 1.00 90.88 126 VAL A C 1
ATOM 1072 O O . VAL A 1 126 ? -21.377 -4.684 29.106 1.00 90.88 126 VAL A O 1
ATOM 1075 N N . THR A 1 127 ? -22.298 -5.604 27.276 1.00 91.06 127 THR A N 1
ATOM 1076 C CA . THR A 1 127 ? -22.797 -6.820 27.942 1.00 91.06 127 THR A CA 1
ATOM 1077 C C . THR A 1 127 ? -21.832 -7.988 27.762 1.00 91.06 127 THR A C 1
ATOM 1079 O O . THR A 1 127 ? -21.444 -8.611 28.742 1.00 91.06 127 THR A O 1
ATOM 1082 N N . ASN A 1 128 ? -21.390 -8.249 26.527 1.00 88.31 128 ASN A N 1
ATOM 1083 C CA . ASN A 1 128 ? -20.464 -9.338 26.209 1.00 88.31 128 ASN A CA 1
ATOM 1084 C C . ASN A 1 128 ? -19.405 -8.892 25.198 1.00 88.31 128 ASN A C 1
ATOM 1086 O O . ASN A 1 128 ? -19.655 -8.044 24.338 1.00 88.31 128 ASN A O 1
ATOM 1090 N N . ILE A 1 129 ? -18.221 -9.500 25.276 1.00 87.25 129 ILE A N 1
ATOM 1091 C CA . ILE A 1 129 ? -17.104 -9.249 24.360 1.00 87.25 129 ILE A CA 1
ATOM 1092 C C . ILE A 1 129 ? -16.664 -10.586 23.779 1.00 87.25 129 ILE A C 1
ATOM 1094 O O . ILE A 1 129 ? -16.247 -11.483 24.507 1.00 87.25 129 ILE A O 1
ATOM 1098 N N . PHE A 1 130 ? -16.750 -10.716 22.460 1.00 86.56 130 PHE A N 1
ATOM 1099 C CA . PHE A 1 130 ? -16.320 -11.913 21.751 1.00 86.56 130 PHE A CA 1
ATOM 1100 C C . PHE A 1 130 ? -14.839 -11.800 21.347 1.00 86.56 130 PHE A C 1
ATOM 1102 O O . PHE A 1 130 ? -14.371 -10.699 21.033 1.00 86.56 130 PHE A O 1
ATOM 1109 N N . PRO A 1 131 ? -14.097 -12.924 21.270 1.00 78.19 131 PRO A N 1
ATOM 1110 C CA . PRO A 1 131 ? -12.663 -12.923 20.951 1.00 78.19 131 PRO A CA 1
ATOM 1111 C C . PRO A 1 131 ? -12.345 -12.319 19.572 1.00 78.19 131 PRO A C 1
ATOM 1113 O O . PRO A 1 131 ? -11.277 -11.748 19.376 1.00 78.19 131 PRO A O 1
ATOM 1116 N N . TYR A 1 132 ? -13.295 -12.359 18.633 1.00 80.00 132 TYR A N 1
ATOM 1117 C CA . TYR A 1 132 ? -13.146 -11.831 17.270 1.00 80.00 132 TYR A CA 1
ATOM 1118 C C . TYR A 1 132 ? -13.394 -10.314 17.141 1.00 80.00 132 TYR A C 1
ATOM 1120 O O . TYR A 1 132 ? -13.482 -9.797 16.031 1.00 80.00 132 TYR A O 1
ATOM 1128 N N . GLY A 1 1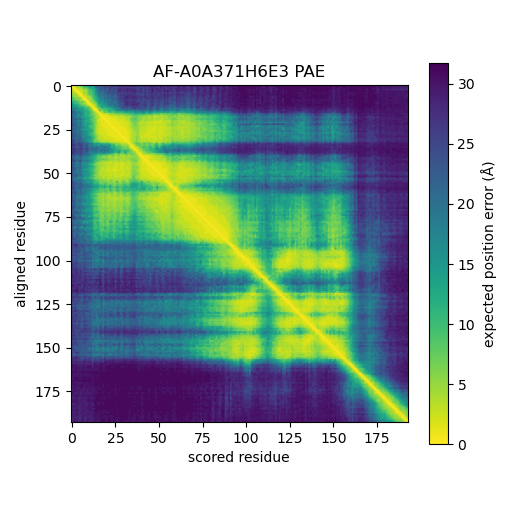33 ? -13.528 -9.580 18.253 1.00 80.50 133 GLY A N 1
ATOM 1129 C CA . GLY A 1 133 ? -13.716 -8.123 18.227 1.00 80.50 133 GLY A CA 1
ATOM 1130 C C . GLY A 1 133 ? -15.150 -7.670 17.935 1.00 80.50 133 GLY A C 1
ATOM 1131 O O . GLY A 1 133 ? -15.370 -6.512 17.578 1.00 80.50 133 GLY A O 1
ATOM 1132 N N . VAL A 1 134 ? -16.127 -8.558 18.108 1.00 88.06 134 VAL A N 1
ATOM 1133 C CA . VAL A 1 134 ? -17.546 -8.193 18.166 1.00 88.06 134 VAL A CA 1
ATOM 1134 C C . VAL A 1 134 ? -17.905 -7.924 19.621 1.00 88.06 134 VAL A C 1
ATOM 1136 O O . VAL A 1 134 ? -17.536 -8.691 20.512 1.00 88.06 134 VAL A O 1
ATOM 1139 N N . VAL A 1 135 ? -18.611 -6.829 19.863 1.00 89.94 135 VAL A N 1
ATOM 1140 C CA . VAL A 1 135 ? -19.061 -6.423 21.191 1.00 89.94 135 VAL A CA 1
ATOM 1141 C C . VAL A 1 135 ? -20.579 -6.379 21.176 1.00 89.94 135 VAL A C 1
ATOM 1143 O O . VAL A 1 135 ? -21.189 -5.809 20.271 1.00 89.94 135 VAL A O 1
ATOM 1146 N N . GLU A 1 136 ? -21.187 -7.018 22.162 1.00 92.38 136 GLU A N 1
ATOM 1147 C CA . GLU A 1 136 ? -22.623 -6.979 22.381 1.00 92.38 136 GLU A CA 1
ATOM 1148 C C . GLU A 1 136 ? -22.952 -5.857 23.352 1.00 92.38 136 GLU A C 1
ATOM 1150 O O . GLU A 1 136 ? -22.370 -5.745 24.436 1.00 92.38 136 GLU A O 1
ATOM 1155 N N . VAL A 1 137 ? -23.866 -5.000 22.924 1.00 91.56 137 VAL A N 1
ATOM 1156 C CA . VAL A 1 137 ? -24.117 -3.705 23.532 1.00 91.56 137 VAL A CA 1
ATOM 1157 C C . VAL A 1 137 ? -25.609 -3.575 23.814 1.00 91.56 137 VAL A C 1
ATOM 1159 O O . VAL A 1 137 ? -26.435 -3.981 22.994 1.00 91.56 137 VAL A O 1
ATOM 1162 N N . ARG A 1 138 ? -25.943 -3.036 24.987 1.00 91.69 138 ARG A N 1
ATOM 1163 C CA . ARG A 1 138 ? -27.306 -2.849 25.484 1.00 91.69 138 ARG A CA 1
ATOM 1164 C C . ARG A 1 138 ? -27.616 -1.366 25.645 1.00 91.69 138 ARG A C 1
ATOM 1166 O O . ARG A 1 138 ? -26.813 -0.623 26.208 1.00 91.69 138 ARG A O 1
ATOM 1173 N N . ASP A 1 139 ? -28.799 -0.974 25.189 1.00 87.81 139 ASP A N 1
ATOM 1174 C CA . ASP A 1 139 ? -29.402 0.322 25.503 1.00 87.81 139 ASP A CA 1
ATOM 1175 C C . ASP A 1 139 ? -30.073 0.288 26.886 1.00 87.81 139 ASP A C 1
ATOM 1177 O O . ASP A 1 139 ? -30.819 -0.644 27.195 1.00 87.81 139 ASP A O 1
ATOM 1181 N N . GLU A 1 140 ? -29.807 1.297 27.712 1.00 82.25 140 GLU A N 1
ATOM 1182 C CA . GLU A 1 140 ? -30.384 1.440 29.051 1.00 82.25 140 GLU A CA 1
ATOM 1183 C C . GLU A 1 140 ? -31.875 1.805 28.994 1.00 82.25 140 GLU A C 1
ATOM 1185 O O . GLU A 1 140 ? -32.651 1.331 29.820 1.00 82.25 140 GLU A O 1
ATOM 1190 N N . ALA A 1 141 ? -32.304 2.570 27.984 1.00 80.00 141 ALA A N 1
ATOM 1191 C CA . ALA A 1 141 ? -33.689 3.029 27.875 1.00 80.00 141 ALA A CA 1
ATOM 1192 C C . ALA A 1 141 ? -34.642 1.943 27.349 1.00 80.00 141 ALA A C 1
ATOM 1194 O O . ALA A 1 141 ? -35.770 1.811 27.817 1.00 80.00 141 ALA A O 1
ATOM 1195 N N . ASN A 1 142 ? -34.188 1.158 26.370 1.00 78.88 142 ASN A N 1
ATOM 1196 C CA . ASN A 1 142 ? -35.041 0.223 25.628 1.00 78.88 142 ASN A CA 1
ATOM 1197 C C . ASN A 1 142 ? -34.745 -1.254 25.930 1.00 78.88 142 ASN A C 1
ATOM 1199 O O . ASN A 1 142 ? -35.412 -2.134 25.387 1.00 78.88 142 ASN A O 1
ATOM 1203 N N . ASN A 1 143 ? -33.711 -1.541 26.734 1.00 82.88 143 ASN A N 1
ATOM 1204 C CA . ASN A 1 143 ? -33.174 -2.886 26.995 1.00 82.88 143 ASN A CA 1
ATOM 1205 C C . ASN A 1 143 ? -32.874 -3.700 25.714 1.00 82.88 143 ASN A C 1
ATOM 1207 O O . ASN A 1 143 ? -32.772 -4.927 25.740 1.00 82.88 143 ASN A O 1
ATOM 1211 N N . HIS A 1 144 ? -32.736 -3.024 24.571 1.00 85.75 144 HIS A N 1
ATOM 1212 C CA . HIS A 1 144 ? -32.461 -3.651 23.289 1.00 85.75 144 HIS A CA 1
ATOM 1213 C C . HIS A 1 144 ? -30.971 -3.976 23.193 1.00 85.75 144 HIS A C 1
ATOM 1215 O O . HIS A 1 144 ? -30.118 -3.117 23.437 1.00 85.75 144 HIS A O 1
ATOM 1221 N N . MET A 1 145 ? -30.663 -5.216 22.819 1.00 90.31 145 MET A N 1
ATOM 1222 C CA . MET A 1 145 ? -29.301 -5.732 22.747 1.00 90.31 145 MET A CA 1
ATOM 1223 C C . MET A 1 145 ? -28.938 -6.062 21.303 1.00 90.31 145 MET A C 1
ATOM 1225 O O . MET A 1 145 ? -29.705 -6.709 20.592 1.00 90.31 145 MET A O 1
ATOM 1229 N N . PHE A 1 146 ? -27.772 -5.609 20.852 1.00 88.62 146 PHE A N 1
ATOM 1230 C CA . PHE A 1 146 ? -27.312 -5.844 19.487 1.00 88.62 146 PHE A CA 1
ATOM 1231 C C . PHE A 1 146 ? -25.792 -5.965 19.414 1.00 88.62 146 PHE A C 1
ATOM 1233 O O . PHE A 1 146 ? -25.055 -5.523 20.297 1.00 88.62 146 PHE A O 1
ATOM 1240 N N . LYS A 1 147 ? -25.319 -6.606 18.342 1.00 91.81 147 LYS A N 1
ATOM 1241 C CA . LYS A 1 147 ? -23.901 -6.893 18.114 1.00 91.81 147 LYS A CA 1
ATOM 1242 C C . LYS A 1 147 ? -23.301 -5.854 17.182 1.00 91.81 147 LYS A C 1
ATOM 1244 O O . LYS A 1 147 ? -23.826 -5.615 16.096 1.00 91.81 147 LYS A O 1
ATOM 1249 N N . VAL A 1 148 ? -22.186 -5.265 17.595 1.00 87.94 148 VAL A N 1
ATOM 1250 C CA . VAL A 1 148 ? -21.454 -4.258 16.823 1.00 87.94 148 VAL A CA 1
ATOM 1251 C C . VAL A 1 148 ? -19.975 -4.584 16.758 1.00 87.94 148 VAL A C 1
ATOM 1253 O O . VAL A 1 148 ? -19.411 -5.240 17.635 1.00 87.94 148 VAL A O 1
ATOM 1256 N N . ASN A 1 149 ? -19.318 -4.093 15.713 1.00 87.31 149 ASN A N 1
ATOM 1257 C CA . ASN A 1 149 ? -17.877 -4.239 15.590 1.00 87.31 149 ASN A CA 1
ATOM 1258 C C . ASN A 1 149 ? -17.173 -3.268 16.542 1.00 87.31 149 ASN A C 1
ATOM 1260 O O . ASN A 1 149 ? -17.497 -2.081 16.592 1.00 87.31 149 ASN A O 1
ATOM 1264 N N . ARG A 1 150 ? -16.130 -3.743 17.228 1.00 83.19 150 ARG A N 1
ATOM 1265 C CA . ARG A 1 150 ? -15.292 -2.964 18.157 1.00 83.19 150 ARG A CA 1
ATOM 1266 C C . ARG A 1 150 ? -14.793 -1.636 17.574 1.00 83.19 150 ARG A C 1
ATOM 1268 O O . ARG A 1 150 ? -14.661 -0.657 18.303 1.00 83.19 150 ARG A O 1
ATOM 1275 N N . HIS A 1 151 ? -14.530 -1.567 16.266 1.00 83.25 151 HIS A N 1
ATOM 1276 C CA . HIS A 1 151 ? -14.072 -0.339 15.602 1.00 83.25 151 HIS A CA 1
ATOM 1277 C C . HIS A 1 151 ? -15.126 0.779 15.572 1.00 83.25 151 HIS A C 1
ATOM 1279 O O . HIS A 1 151 ? -14.756 1.954 15.581 1.00 83.25 151 HIS A O 1
ATOM 1285 N N . GLN A 1 152 ? -16.416 0.429 15.592 1.00 84.69 152 GLN A N 1
ATOM 1286 C CA . GLN A 1 152 ? -17.536 1.377 15.606 1.00 84.69 152 GLN A CA 1
ATOM 1287 C C . GLN A 1 152 ? -17.828 1.930 17.005 1.00 84.69 152 GLN A C 1
ATOM 1289 O O . GLN A 1 152 ? -18.652 2.832 17.142 1.00 84.69 152 GLN A O 1
ATOM 1294 N N . LEU A 1 153 ? -17.157 1.404 18.031 1.00 86.94 153 LEU A N 1
ATOM 1295 C CA . LEU A 1 153 ? -17.322 1.815 19.415 1.00 86.94 153 LEU A CA 1
ATOM 1296 C C . LEU A 1 153 ? -16.214 2.774 19.855 1.00 86.94 153 LEU A C 1
ATOM 1298 O O . LEU A 1 153 ? -15.049 2.673 19.446 1.00 86.94 153 LEU A O 1
ATOM 1302 N N . LYS A 1 154 ? -16.563 3.708 20.733 1.00 86.31 154 LYS A N 1
ATOM 1303 C CA . LYS A 1 154 ? -15.618 4.588 21.427 1.00 86.31 154 LYS A CA 1
ATOM 1304 C C . LYS A 1 154 ? -15.912 4.557 22.931 1.00 86.31 154 LYS A C 1
ATOM 1306 O O . LYS A 1 154 ? -17.081 4.672 23.285 1.00 86.31 154 LYS A O 1
ATOM 1311 N N . PRO A 1 155 ? -14.901 4.420 23.811 1.00 85.44 155 PRO A N 1
ATOM 1312 C CA . PRO A 1 155 ? -15.111 4.543 25.250 1.00 85.44 155 PRO A CA 1
ATOM 1313 C C . PRO A 1 155 ? -15.796 5.866 25.590 1.00 85.44 155 PRO A C 1
ATOM 1315 O O . PRO A 1 155 ? -15.384 6.922 25.099 1.00 85.44 155 PRO A O 1
ATOM 1318 N N . TYR A 1 156 ? -16.846 5.801 26.403 1.00 83.62 156 TYR A N 1
ATOM 1319 C CA . TYR A 1 156 ? -17.418 6.990 27.009 1.00 83.62 156 TYR A CA 1
ATOM 1320 C C . TYR A 1 156 ? -16.620 7.303 28.272 1.00 83.62 156 TYR A C 1
ATOM 1322 O O . TYR A 1 156 ? -16.500 6.463 29.163 1.00 83.62 156 TYR A O 1
ATOM 1330 N N . HIS A 1 157 ? -16.045 8.500 28.328 1.00 76.38 157 HIS A N 1
ATOM 1331 C CA . HIS A 1 157 ? -15.484 9.026 29.561 1.00 76.38 157 HIS A CA 1
ATOM 1332 C C . HIS A 1 157 ? -16.586 9.851 30.210 1.00 76.38 157 HIS A C 1
ATOM 1334 O O . HIS A 1 157 ? -16.975 10.886 29.668 1.00 76.38 157 HIS A O 1
ATOM 1340 N N . GLU A 1 158 ? -17.113 9.371 31.334 1.00 71.62 158 GLU A N 1
ATOM 1341 C CA . GLU A 1 158 ? -17.907 10.218 32.216 1.00 71.62 158 GLU A CA 1
ATOM 1342 C C . GLU A 1 158 ? -16.980 11.338 32.685 1.00 71.62 158 GLU A C 1
ATOM 1344 O O . GLU A 1 158 ? -16.089 11.133 33.508 1.00 71.62 158 GLU A O 1
ATOM 1349 N N . VAL A 1 159 ? -17.123 12.516 32.080 1.00 62.81 159 VAL A N 1
ATOM 1350 C CA . VAL A 1 159 ? -16.523 13.729 32.629 1.00 62.81 159 VAL A CA 1
ATOM 1351 C C . VAL A 1 159 ? -17.147 13.895 34.015 1.00 62.81 159 VAL A C 1
ATOM 1353 O O . VAL A 1 159 ? -18.376 13.820 34.101 1.00 62.81 159 VAL A O 1
ATOM 1356 N N . PRO A 1 160 ? -16.367 14.088 35.095 1.00 46.19 160 PRO A N 1
ATOM 1357 C CA . PRO A 1 160 ? -16.926 14.389 36.402 1.00 46.19 160 PRO A CA 1
ATOM 1358 C C . PRO A 1 160 ? -17.659 15.727 36.311 1.00 46.19 160 PRO A C 1
ATOM 1360 O O . PRO A 1 160 ? -17.076 16.798 36.452 1.00 46.19 160 PRO A O 1
ATOM 1363 N N . ILE A 1 161 ? -18.952 15.679 36.011 1.00 46.75 161 ILE A N 1
ATOM 1364 C CA . ILE A 1 161 ? -19.830 16.817 36.206 1.00 46.75 161 ILE A CA 1
ATOM 1365 C C . ILE A 1 161 ? -20.020 16.855 37.716 1.00 46.75 161 ILE A C 1
ATOM 1367 O O . ILE A 1 161 ? -20.740 16.021 38.271 1.00 46.75 161 ILE A O 1
ATOM 1371 N N . LEU A 1 162 ? -19.315 17.770 38.388 1.00 41.78 162 LEU A N 1
ATOM 1372 C CA . LEU A 1 162 ? -19.653 18.144 39.754 1.00 41.78 162 LEU A CA 1
ATOM 1373 C C . LEU A 1 162 ? -21.146 18.458 39.737 1.00 41.78 162 LEU A C 1
ATOM 1375 O O . LEU A 1 162 ? -21.584 19.396 39.067 1.00 41.78 162 LEU A O 1
ATOM 1379 N N . ARG A 1 163 ? -21.939 17.611 40.398 1.00 36.31 163 ARG A N 1
ATOM 1380 C CA . ARG A 1 163 ? -23.343 17.912 40.634 1.00 36.31 163 ARG A CA 1
ATOM 1381 C C . ARG A 1 163 ? -23.347 19.241 41.367 1.00 36.31 163 ARG A C 1
ATOM 1383 O O . ARG A 1 163 ? -22.849 19.317 42.488 1.00 36.31 163 ARG A O 1
ATOM 1390 N N . LEU A 1 164 ? -23.843 20.280 40.703 1.00 41.25 164 LEU A N 1
ATOM 1391 C CA . LEU A 1 164 ? -24.109 21.564 41.323 1.00 41.25 164 LEU A CA 1
ATOM 1392 C C . LEU A 1 164 ? -25.279 21.341 42.289 1.00 41.25 164 LEU A C 1
ATOM 1394 O O . LEU A 1 164 ? -26.429 21.625 41.971 1.00 41.25 164 LEU A O 1
ATOM 1398 N N . ASN A 1 165 ? -24.990 20.747 43.445 1.00 37.34 165 ASN A N 1
ATOM 1399 C CA . ASN A 1 165 ? -25.816 20.946 44.616 1.00 37.34 165 ASN A CA 1
ATOM 1400 C C . ASN A 1 165 ? -25.704 22.442 44.917 1.00 37.34 165 ASN A C 1
ATOM 1402 O O . ASN A 1 165 ? -24.601 22.985 44.993 1.00 37.34 165 ASN A O 1
ATOM 1406 N N . GLU A 1 166 ? -26.860 23.091 44.942 1.00 43.53 166 GLU A N 1
ATOM 1407 C CA . GLU A 1 166 ? -27.098 24.506 45.204 1.00 43.53 166 GLU A CA 1
ATOM 1408 C C . GLU A 1 166 ? -25.965 25.202 45.984 1.00 43.53 166 GLU A C 1
ATOM 1410 O O . GLU A 1 166 ? -25.722 24.917 47.154 1.00 43.53 166 GLU A O 1
ATOM 1415 N N . GLY A 1 167 ? -25.300 26.169 45.338 1.00 42.75 167 GLY A N 1
ATOM 1416 C CA . GLY A 1 167 ? -24.723 27.304 46.065 1.00 42.75 167 GLY A CA 1
ATOM 1417 C C . GLY A 1 167 ? -23.205 27.484 46.115 1.00 42.75 167 GLY A C 1
ATOM 1418 O O . GLY A 1 167 ? -22.772 28.391 46.823 1.00 42.75 167 GLY A O 1
ATOM 1419 N N . LYS A 1 168 ? -22.367 26.738 45.381 1.00 34.12 168 LYS A N 1
ATOM 1420 C CA . LYS A 1 168 ? -20.933 27.090 45.310 1.00 34.12 168 LYS A CA 1
ATOM 1421 C C . LYS A 1 168 ? -20.319 26.862 43.931 1.00 34.12 168 LYS A C 1
ATOM 1423 O O . LYS A 1 168 ? -20.141 25.734 43.486 1.00 34.12 168 LYS A O 1
ATOM 1428 N N . VAL A 1 169 ? -20.015 27.967 43.252 1.00 39.34 169 VAL A N 1
ATOM 1429 C CA . VAL A 1 169 ? -19.249 27.983 42.003 1.00 39.34 169 VAL A CA 1
ATOM 1430 C C . VAL A 1 169 ? -17.775 27.853 42.372 1.00 39.34 169 VAL A C 1
ATOM 1432 O O . VAL A 1 169 ? -17.179 28.809 42.859 1.00 39.34 169 VAL A O 1
ATOM 1435 N N . GLU A 1 170 ? -17.182 26.690 42.134 1.00 45.50 170 GLU A N 1
ATOM 1436 C CA . GLU A 1 170 ? -15.728 26.571 42.040 1.00 45.50 170 GLU A CA 1
ATOM 1437 C C . GLU A 1 170 ? -15.366 26.409 40.563 1.00 45.50 170 GLU A C 1
ATOM 1439 O O . GLU A 1 170 ? -15.700 25.424 39.904 1.00 45.50 170 GLU A O 1
ATOM 1444 N N . ILE A 1 171 ? -14.746 27.459 40.025 1.00 41.56 171 ILE A N 1
ATOM 1445 C CA . ILE A 1 171 ? -14.198 27.502 38.674 1.00 41.56 171 ILE A CA 1
ATOM 1446 C C . ILE A 1 171 ? -13.006 26.548 38.659 1.00 41.56 171 ILE A C 1
ATOM 1448 O O . ILE A 1 171 ? -12.007 26.789 39.334 1.00 41.56 171 ILE A O 1
ATOM 1452 N N . ILE A 1 172 ? -13.101 25.465 37.890 1.00 47.94 172 ILE A N 1
ATOM 1453 C CA . ILE A 1 1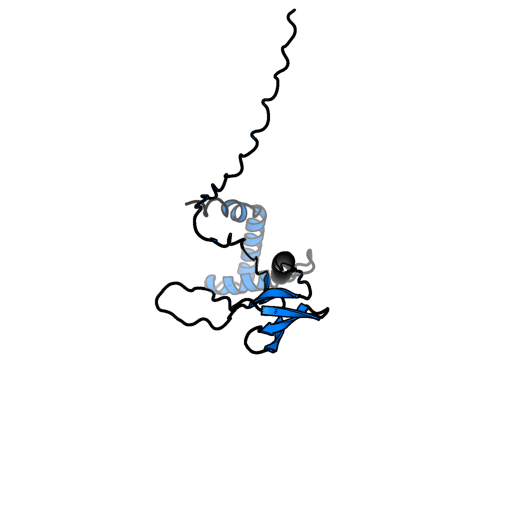72 ? -11.967 24.569 37.667 1.00 47.94 172 ILE A CA 1
ATOM 1454 C C . ILE A 1 172 ? -11.004 25.307 36.736 1.00 47.94 172 ILE A C 1
ATOM 1456 O O . ILE A 1 172 ? -11.226 25.386 35.527 1.00 47.94 172 ILE A O 1
ATOM 1460 N N . ILE A 1 173 ? -9.953 25.892 37.305 1.00 46.22 173 ILE A N 1
ATOM 1461 C CA . ILE A 1 173 ? -8.831 26.417 36.532 1.00 46.22 173 ILE A CA 1
ATOM 1462 C C . ILE A 1 173 ? -8.126 25.196 35.935 1.00 46.22 173 ILE A C 1
ATOM 1464 O O . ILE A 1 173 ? -7.513 24.410 36.657 1.00 46.22 173 ILE A O 1
ATOM 1468 N N . LEU A 1 174 ? -8.248 25.001 34.622 1.00 49.66 174 LEU A N 1
ATOM 1469 C CA . LEU A 1 174 ? -7.408 24.059 33.889 1.00 49.66 174 LEU A CA 1
ATOM 1470 C C . LEU A 1 174 ? -5.973 24.591 33.969 1.00 49.66 174 LEU A C 1
ATOM 1472 O O . LEU A 1 174 ? -5.619 25.510 33.236 1.00 49.66 174 LEU A O 1
ATOM 1476 N N . MET A 1 175 ? -5.166 24.066 34.894 1.00 46.97 175 MET A N 1
ATOM 1477 C CA . MET A 1 175 ? -3.730 24.329 34.875 1.00 46.97 175 MET A CA 1
ATOM 1478 C C . MET A 1 175 ? -3.160 23.674 33.618 1.00 46.97 175 MET A C 1
ATOM 1480 O O . MET A 1 175 ? -3.183 22.450 33.480 1.00 46.97 175 MET A O 1
ATOM 1484 N N . GLU A 1 176 ? -2.696 24.495 32.680 1.00 50.16 176 GLU A N 1
ATOM 1485 C CA . GLU A 1 176 ? -1.896 24.022 31.556 1.00 50.16 176 GLU A CA 1
ATOM 1486 C C . GLU A 1 176 ? -0.612 23.368 32.100 1.00 50.16 176 GLU A C 1
ATOM 1488 O O . GLU A 1 176 ? -0.013 23.886 33.049 1.00 50.16 176 GLU A O 1
ATOM 1493 N N . PRO A 1 177 ? -0.193 22.210 31.560 1.00 43.06 177 PRO A N 1
ATOM 1494 C CA . PRO A 1 177 ? 0.990 21.521 32.044 1.00 43.06 177 PRO A CA 1
ATOM 1495 C C . PRO A 1 177 ? 2.232 22.357 31.726 1.00 43.06 177 PRO A C 1
ATOM 1497 O O . PRO A 1 177 ? 2.530 22.634 30.565 1.00 43.06 177 PRO A O 1
ATOM 1500 N N . VAL A 1 178 ? 2.959 22.740 32.774 1.00 47.50 178 VAL A N 1
ATOM 1501 C CA . VAL A 1 178 ? 4.272 23.377 32.659 1.00 47.50 178 VAL A CA 1
ATOM 1502 C C . VAL A 1 178 ? 5.222 22.381 31.998 1.00 47.50 178 VAL A C 1
ATOM 1504 O O . VAL A 1 178 ? 5.451 21.287 32.515 1.00 47.50 178 VAL A O 1
ATOM 1507 N N . ILE A 1 179 ? 5.750 22.757 30.835 1.00 49.16 179 ILE A N 1
ATOM 1508 C CA . ILE A 1 179 ? 6.863 22.063 30.193 1.00 49.16 179 ILE A CA 1
ATOM 1509 C C . ILE A 1 179 ? 8.064 22.231 31.130 1.00 49.16 179 ILE A C 1
ATOM 1511 O O . ILE A 1 179 ? 8.447 23.351 31.461 1.00 49.16 179 ILE A O 1
ATOM 1515 N N . LEU A 1 180 ? 8.602 21.112 31.613 1.00 45.88 180 LEU A N 1
ATOM 1516 C CA . LEU A 1 180 ? 9.833 21.076 32.394 1.00 45.88 180 LEU A CA 1
ATOM 1517 C C . LEU A 1 180 ? 10.985 21.454 31.453 1.00 45.88 180 LEU A C 1
ATOM 1519 O O . LEU A 1 180 ? 11.436 20.620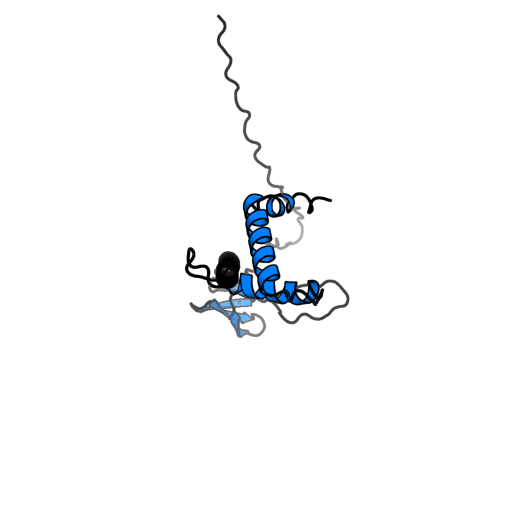 30.674 1.00 45.88 180 LEU A O 1
ATOM 1523 N N . GLU A 1 181 ? 11.403 22.717 31.478 1.00 48.94 181 GLU A N 1
ATOM 1524 C CA . GLU A 1 181 ? 12.655 23.148 30.852 1.00 48.94 181 GLU A CA 1
ATOM 1525 C C . GLU A 1 181 ? 13.823 22.429 31.546 1.00 48.94 181 GLU A C 1
ATOM 1527 O O . GLU A 1 181 ? 13.916 22.421 32.779 1.00 48.94 181 GLU A O 1
ATOM 1532 N N . ASP A 1 182 ? 14.683 21.788 30.751 1.00 49.56 182 ASP A N 1
ATOM 1533 C CA . ASP A 1 182 ? 15.871 21.079 31.228 1.00 49.56 182 ASP A CA 1
ATOM 1534 C C . ASP A 1 182 ? 16.805 22.027 32.012 1.00 49.56 182 ASP A C 1
ATOM 1536 O O . ASP A 1 182 ? 16.972 23.194 31.636 1.00 49.56 182 ASP A O 1
ATOM 1540 N N . PRO A 1 183 ? 17.460 21.553 33.089 1.00 56.25 183 PRO A N 1
ATOM 1541 C CA . PRO A 1 183 ? 18.366 22.381 33.875 1.00 56.25 183 PRO A CA 1
ATOM 1542 C C . PRO 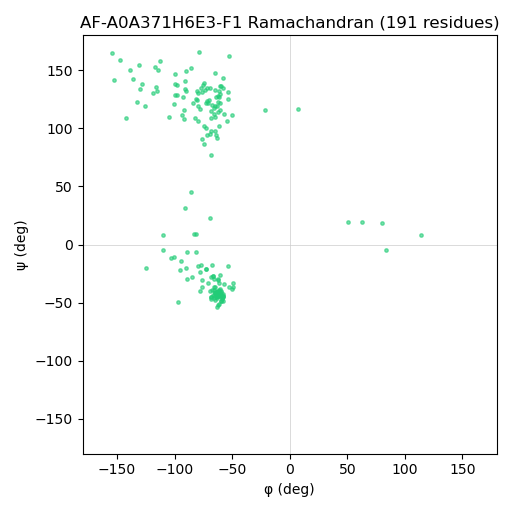A 1 183 ? 19.602 22.809 33.053 1.00 56.25 183 PRO A C 1
ATOM 1544 O O . PRO A 1 183 ? 20.076 22.046 32.202 1.00 56.25 183 PRO A O 1
ATOM 1547 N N . PRO A 1 184 ? 20.173 24.005 33.304 1.00 48.47 184 PRO A N 1
ATOM 1548 C CA . PRO A 1 184 ? 21.298 24.517 32.529 1.00 48.47 184 PRO A CA 1
ATOM 1549 C C . PRO A 1 184 ? 22.540 23.640 32.715 1.00 48.47 184 PRO A C 1
ATOM 1551 O O . PRO A 1 184 ? 22.916 23.309 33.838 1.00 48.47 184 PRO A O 1
ATOM 1554 N N . LYS A 1 185 ? 23.205 23.298 31.606 1.00 50.84 185 LYS A N 1
ATOM 1555 C CA . LYS A 1 185 ? 24.513 22.628 31.607 1.00 50.84 185 LYS A CA 1
ATOM 1556 C C . LYS A 1 185 ? 25.546 23.507 32.318 1.00 50.84 185 LYS A C 1
ATOM 1558 O O . LYS A 1 185 ? 25.882 24.579 31.819 1.00 50.84 185 LYS A O 1
ATOM 1563 N N . GLU A 1 186 ? 26.073 23.025 33.438 1.00 51.50 186 GLU A N 1
ATOM 1564 C CA . GLU A 1 186 ? 27.280 23.567 34.061 1.00 51.50 186 GLU A CA 1
ATOM 1565 C C . GLU A 1 186 ? 28.458 23.453 33.080 1.00 51.50 186 GLU A C 1
ATOM 1567 O O . GLU A 1 186 ? 28.789 22.373 32.582 1.00 51.50 186 GLU A O 1
ATOM 1572 N N . VAL A 1 187 ? 29.064 24.596 32.766 1.00 56.81 187 VAL A N 1
ATOM 1573 C CA . VAL A 1 187 ? 30.323 24.695 32.023 1.00 56.81 187 VAL A CA 1
ATOM 1574 C C . VAL A 1 187 ? 31.455 24.465 33.029 1.00 56.81 187 VAL A C 1
ATOM 1576 O O . VAL A 1 187 ? 31.495 25.178 34.030 1.00 56.81 187 VAL A O 1
ATOM 1579 N N . PRO A 1 188 ? 32.378 23.510 32.815 1.00 53.53 188 PRO A N 1
ATOM 1580 C CA . PRO A 1 188 ? 33.502 23.334 33.721 1.00 53.53 188 PRO A CA 1
ATOM 1581 C C . PRO A 1 188 ? 34.506 24.477 33.533 1.00 53.53 188 PRO A C 1
ATOM 1583 O O . PRO A 1 188 ? 35.032 24.693 32.438 1.00 53.53 188 PRO A O 1
ATOM 1586 N N . GLU A 1 189 ? 34.763 25.208 34.615 1.00 49.31 189 GLU A N 1
ATOM 1587 C CA . GLU A 1 189 ? 35.828 26.202 34.710 1.00 49.31 189 GLU A CA 1
ATOM 1588 C C . GLU A 1 189 ? 37.197 25.532 34.503 1.00 49.31 189 GLU A C 1
ATOM 1590 O O . GLU A 1 189 ? 37.542 24.539 35.147 1.00 49.31 189 GLU A O 1
ATOM 1595 N N . SER A 1 190 ? 37.979 26.079 33.571 1.00 53.66 190 SER A N 1
ATOM 1596 C CA . SER A 1 190 ? 39.367 25.682 33.328 1.00 53.66 190 SER A CA 1
ATOM 1597 C C . SER A 1 190 ? 40.256 26.181 34.476 1.00 53.66 190 SER A C 1
ATOM 1599 O O . SER A 1 190 ? 40.149 27.355 34.838 1.00 53.66 190 SER A O 1
ATOM 1601 N N . PRO A 1 191 ? 41.176 25.367 35.024 1.00 58.66 191 PRO A N 1
ATOM 1602 C CA . PRO A 1 191 ? 42.120 25.844 36.023 1.00 58.66 191 PRO A CA 1
ATOM 1603 C C . PRO A 1 191 ? 43.184 26.727 35.365 1.00 58.66 191 PRO A C 1
ATOM 1605 O O . PRO A 1 191 ? 43.771 26.358 34.348 1.00 58.66 191 PRO A O 1
ATOM 1608 N N . ASN A 1 192 ? 43.433 27.882 35.978 1.00 43.06 192 ASN A N 1
ATOM 1609 C CA . ASN A 1 192 ? 44.558 28.759 35.678 1.00 43.06 192 ASN A CA 1
ATOM 1610 C C . ASN A 1 192 ? 45.903 28.029 35.852 1.00 43.06 192 ASN A C 1
ATOM 1612 O O . ASN A 1 192 ? 46.132 27.395 36.886 1.00 43.06 192 ASN A O 1
ATOM 1616 N N . ALA A 1 193 ? 46.795 28.215 34.879 1.00 43.75 193 ALA A N 1
ATOM 1617 C CA . ALA A 1 193 ? 48.251 28.181 35.010 1.00 43.75 193 ALA A CA 1
ATOM 1618 C C . ALA A 1 193 ? 48.840 29.204 34.030 1.00 43.75 193 ALA A C 1
ATOM 1620 O O . ALA A 1 193 ? 48.352 29.242 32.877 1.00 43.75 193 ALA A O 1
#

pLDDT: mean 73.26, std 17.93, range [34.12, 95.56]

Organism: Mucuna pruriens (NCBI:txid157652)